Protein AF-A0A819S309-F1 (afdb_monomer_lite)

Structure (mmCIF, N/CA/C/O backbone):
data_AF-A0A819S309-F1
#
_entry.id   AF-A0A819S309-F1
#
loop_
_atom_site.group_PDB
_atom_site.id
_atom_site.type_symbol
_atom_site.label_atom_id
_atom_site.label_alt_id
_atom_site.label_comp_id
_atom_site.label_asym_id
_atom_site.label_entity_id
_atom_site.label_seq_id
_atom_site.pdbx_PDB_ins_code
_atom_site.Cartn_x
_atom_site.Cartn_y
_atom_site.Cartn_z
_atom_site.occupancy
_atom_site.B_iso_or_equiv
_atom_site.auth_seq_id
_atom_site.auth_comp_id
_atom_site.auth_asym_id
_atom_site.auth_atom_id
_atom_site.pdbx_PDB_model_num
ATOM 1 N N . MET A 1 1 ? 20.808 -13.163 -30.743 1.00 72.12 1 MET A N 1
ATOM 2 C CA . MET A 1 1 ? 19.916 -14.351 -30.640 1.00 72.12 1 MET A CA 1
ATOM 3 C C . MET A 1 1 ? 18.463 -13.921 -30.474 1.00 72.12 1 MET A C 1
ATOM 5 O O . MET A 1 1 ? 17.640 -14.378 -31.252 1.00 72.12 1 MET A O 1
ATOM 9 N N . PHE A 1 2 ? 18.151 -13.005 -29.548 1.00 81.12 2 PHE A N 1
ATOM 10 C CA . PHE A 1 2 ? 16.791 -12.467 -29.377 1.00 81.12 2 PHE A CA 1
ATOM 11 C C . PHE A 1 2 ? 16.242 -11.699 -30.592 1.00 81.12 2 PHE A C 1
ATOM 13 O O . PHE A 1 2 ? 15.031 -11.652 -30.773 1.00 81.12 2 PHE A O 1
ATOM 20 N N . ASP A 1 3 ? 17.099 -11.144 -31.454 1.00 82.44 3 ASP A N 1
ATOM 21 C CA . ASP A 1 3 ? 16.675 -10.323 -32.603 1.00 82.44 3 ASP A CA 1
ATOM 22 C C . ASP A 1 3 ? 15.783 -11.072 -33.600 1.00 82.44 3 ASP A C 1
ATOM 24 O O . ASP A 1 3 ? 14.912 -10.463 -34.219 1.00 82.44 3 ASP A O 1
ATOM 28 N N . ASN A 1 4 ? 15.967 -12.392 -33.706 1.00 89.69 4 ASN A N 1
ATOM 29 C CA . ASN A 1 4 ? 15.263 -13.247 -34.663 1.00 89.69 4 ASN A CA 1
ATOM 30 C C . ASN A 1 4 ? 14.051 -13.963 -34.055 1.00 89.69 4 ASN A C 1
ATOM 32 O O . ASN A 1 4 ? 13.313 -14.622 -34.784 1.00 89.69 4 ASN A O 1
ATOM 36 N N . LEU A 1 5 ? 13.840 -13.869 -32.738 1.00 93.00 5 LEU A N 1
ATOM 37 C CA . LEU A 1 5 ? 12.689 -14.508 -32.106 1.00 93.00 5 LEU A CA 1
ATOM 38 C C . LEU A 1 5 ? 11.404 -13.727 -32.433 1.00 93.00 5 LEU A C 1
ATOM 40 O O . LEU A 1 5 ? 11.435 -12.491 -32.458 1.00 93.00 5 LEU A O 1
ATOM 44 N N . PRO A 1 6 ? 10.270 -14.405 -32.681 1.00 94.75 6 PRO A N 1
ATOM 45 C CA . PRO A 1 6 ? 8.951 -13.778 -32.725 1.00 94.75 6 PRO A CA 1
ATOM 46 C C . PRO A 1 6 ? 8.653 -12.985 -31.449 1.00 94.75 6 PRO A C 1
ATOM 48 O O . PRO A 1 6 ? 9.161 -13.302 -30.373 1.00 94.75 6 PRO A O 1
ATOM 51 N N . THR A 1 7 ? 7.853 -11.925 -31.571 1.00 93.06 7 THR A N 1
ATOM 52 C CA . THR A 1 7 ? 7.531 -11.045 -30.434 1.00 93.06 7 THR A CA 1
ATOM 53 C C . THR A 1 7 ? 6.756 -11.799 -29.360 1.00 93.06 7 THR A C 1
ATOM 55 O O . THR A 1 7 ? 6.991 -11.579 -28.180 1.00 93.06 7 THR A O 1
ATOM 58 N N . GLU A 1 8 ? 5.896 -12.721 -29.771 1.00 93.75 8 GLU A N 1
ATOM 59 C CA . GLU A 1 8 ? 5.076 -13.570 -28.913 1.00 93.75 8 GLU A CA 1
ATOM 60 C C . GLU A 1 8 ? 5.962 -14.402 -27.982 1.00 93.75 8 GLU A C 1
ATOM 62 O O . GLU A 1 8 ? 5.802 -14.337 -26.774 1.00 93.75 8 GLU A O 1
ATOM 67 N N . ILE A 1 9 ? 6.999 -15.051 -28.525 1.00 94.81 9 ILE A N 1
ATOM 68 C CA . ILE A 1 9 ? 7.955 -15.837 -27.728 1.00 94.81 9 ILE A CA 1
ATOM 69 C C . ILE A 1 9 ? 8.713 -14.950 -26.730 1.00 94.81 9 ILE A C 1
ATOM 71 O O . ILE A 1 9 ? 9.021 -15.378 -25.622 1.00 94.81 9 ILE A O 1
ATOM 75 N N . ILE A 1 10 ? 9.038 -13.710 -27.106 1.00 93.31 10 ILE A N 1
ATOM 76 C CA . ILE A 1 10 ? 9.713 -12.768 -26.200 1.00 93.31 10 ILE A CA 1
ATOM 77 C C . ILE A 1 10 ? 8.788 -12.387 -25.037 1.00 93.31 10 ILE A C 1
ATOM 79 O O . ILE A 1 10 ? 9.246 -12.335 -23.898 1.00 93.31 10 ILE A O 1
ATOM 83 N N . LEU A 1 11 ? 7.506 -12.135 -25.315 1.00 91.56 11 LEU A N 1
ATOM 84 C CA . LEU A 1 11 ? 6.513 -11.827 -24.284 1.00 91.56 11 LEU A CA 1
ATOM 85 C C . LEU A 1 11 ? 6.257 -13.036 -23.377 1.00 91.56 11 LEU A C 1
ATOM 87 O O . LEU A 1 11 ? 6.264 -12.875 -22.162 1.00 91.56 11 LEU A O 1
ATOM 91 N N . ASP A 1 12 ? 6.178 -14.241 -23.946 1.00 92.88 12 ASP A N 1
ATOM 92 C CA . ASP A 1 12 ? 6.071 -15.478 -23.168 1.00 92.88 12 ASP A CA 1
ATOM 93 C C . ASP A 1 12 ? 7.254 -15.628 -22.200 1.00 92.88 12 ASP A C 1
ATOM 95 O O . ASP A 1 12 ? 7.069 -16.039 -21.061 1.00 92.88 12 ASP A O 1
ATOM 99 N N . VAL A 1 13 ? 8.477 -15.266 -22.614 1.00 92.44 13 VAL A N 1
ATOM 100 C CA . VAL A 1 13 ? 9.650 -15.256 -21.721 1.00 92.44 13 VAL A CA 1
ATOM 101 C C . VAL A 1 13 ? 9.511 -14.198 -20.625 1.00 92.44 13 VAL A C 1
ATOM 103 O O . VAL A 1 13 ? 9.869 -14.469 -19.479 1.00 92.44 13 VAL A O 1
ATOM 106 N N . PHE A 1 14 ? 9.008 -13.004 -20.950 1.00 92.62 14 PHE A N 1
ATOM 107 C CA . PHE A 1 14 ? 8.806 -11.937 -19.966 1.00 92.62 14 PHE A CA 1
ATOM 108 C C . PHE A 1 14 ? 7.812 -12.330 -18.877 1.00 92.62 14 PHE A C 1
ATOM 110 O O . PHE A 1 14 ? 8.024 -11.963 -17.727 1.00 92.62 14 PHE A O 1
ATOM 117 N N . ASP A 1 15 ? 6.798 -13.129 -19.189 1.00 90.50 15 ASP A N 1
ATOM 118 C CA . ASP A 1 15 ? 5.809 -13.567 -18.198 1.00 90.50 15 ASP A CA 1
ATOM 119 C C . ASP A 1 15 ? 6.400 -14.454 -17.082 1.00 90.50 15 ASP A C 1
ATOM 121 O O . ASP A 1 15 ? 5.802 -14.579 -16.011 1.00 90.50 15 ASP A O 1
ATOM 125 N N . TYR A 1 16 ? 7.599 -15.018 -17.280 1.00 93.44 16 TYR A N 1
ATOM 126 C CA . TYR A 1 16 ? 8.342 -15.756 -16.246 1.00 93.44 16 TYR A CA 1
ATOM 127 C C . TYR A 1 16 ? 9.334 -14.895 -15.453 1.00 93.44 16 TYR A C 1
ATOM 129 O O . TYR A 1 16 ? 9.991 -15.406 -14.545 1.00 93.44 16 TYR A O 1
ATOM 137 N N . LEU A 1 17 ? 9.480 -13.615 -15.797 1.00 91.62 17 LEU A N 1
ATOM 138 C CA . LEU A 1 17 ? 10.461 -12.707 -15.211 1.00 91.62 17 LEU A CA 1
ATOM 139 C C . LEU A 1 17 ? 9.773 -11.574 -14.449 1.00 91.62 17 LEU A C 1
ATOM 141 O O . LEU A 1 17 ? 8.678 -11.124 -14.782 1.00 91.62 17 LEU A O 1
ATOM 145 N N . SER A 1 18 ? 10.445 -11.052 -13.428 1.00 90.25 18 SER A N 1
ATOM 146 C CA . SER A 1 18 ? 10.011 -9.816 -12.778 1.00 90.25 18 SER A CA 1
ATOM 147 C C . SER A 1 18 ? 10.258 -8.599 -13.677 1.00 90.25 18 SER A C 1
ATOM 149 O O . SER A 1 18 ? 11.198 -8.574 -14.474 1.00 90.25 18 SER A O 1
ATOM 151 N N . SER A 1 19 ? 9.486 -7.523 -13.486 1.00 90.56 19 SER A N 1
ATOM 152 C CA . SER A 1 19 ? 9.700 -6.238 -14.175 1.00 90.56 19 SER A CA 1
ATOM 153 C C . SER A 1 19 ? 11.150 -5.759 -14.117 1.00 90.56 19 SER A C 1
ATOM 155 O O . SER A 1 19 ? 11.699 -5.287 -15.110 1.00 90.56 19 SER A O 1
ATOM 157 N N . ASN A 1 20 ? 11.807 -5.927 -12.968 1.00 91.00 20 ASN A N 1
ATOM 158 C CA . ASN A 1 20 ? 13.198 -5.536 -12.794 1.00 91.00 20 ASN A CA 1
ATOM 159 C C . ASN A 1 20 ? 14.147 -6.355 -13.672 1.00 91.00 20 ASN A C 1
ATOM 161 O O . ASN A 1 20 ? 15.038 -5.778 -14.290 1.00 91.00 20 ASN A O 1
ATOM 165 N N . GLU A 1 21 ? 13.969 -7.676 -13.726 1.00 92.12 21 GLU A N 1
ATOM 166 C CA . GLU A 1 21 ? 14.790 -8.566 -14.555 1.00 92.12 21 GLU A CA 1
ATOM 167 C C . GLU A 1 21 ? 14.583 -8.285 -16.038 1.00 92.12 21 GLU A C 1
ATOM 169 O O . GLU A 1 21 ? 15.556 -8.259 -16.794 1.00 92.12 21 GLU A O 1
ATOM 174 N N . ILE A 1 22 ? 13.339 -8.010 -16.433 1.00 92.50 22 ILE A N 1
ATOM 175 C CA . ILE A 1 22 ? 12.983 -7.624 -17.796 1.00 92.50 22 ILE A CA 1
ATOM 176 C C . ILE A 1 22 ? 13.697 -6.318 -18.177 1.00 92.50 22 ILE A C 1
ATOM 178 O O . ILE A 1 22 ? 14.422 -6.259 -19.171 1.00 92.50 22 ILE A O 1
ATOM 182 N N . ILE A 1 23 ? 13.542 -5.264 -17.374 1.00 91.94 23 ILE A N 1
ATOM 183 C CA . ILE A 1 23 ? 14.145 -3.956 -17.660 1.00 91.94 23 ILE A CA 1
ATOM 184 C C . ILE A 1 23 ? 15.674 -4.060 -17.650 1.00 91.94 23 ILE A C 1
ATOM 186 O O . ILE A 1 23 ? 16.334 -3.595 -18.580 1.00 91.94 23 ILE A O 1
ATOM 190 N N . TYR A 1 24 ? 16.245 -4.692 -16.625 1.00 91.81 24 TYR A N 1
ATOM 191 C CA . TYR A 1 24 ? 17.692 -4.795 -16.471 1.00 91.81 24 TYR A CA 1
ATOM 192 C C . TYR A 1 24 ? 18.336 -5.586 -17.612 1.00 91.81 24 TYR A C 1
ATOM 194 O O . TYR A 1 24 ? 19.340 -5.154 -18.179 1.00 91.81 24 TYR A O 1
ATOM 202 N N . SER A 1 25 ? 17.740 -6.725 -17.969 1.00 92.50 25 SER A N 1
ATOM 203 C CA . SER A 1 25 ? 18.326 -7.638 -18.947 1.00 92.50 25 SER A CA 1
ATOM 204 C C . SER A 1 25 ? 18.063 -7.214 -20.385 1.00 92.50 25 SER A C 1
ATOM 206 O O . SER A 1 25 ? 18.924 -7.455 -21.222 1.00 92.50 25 SER A O 1
ATOM 208 N N . PHE A 1 26 ? 16.910 -6.602 -20.691 1.00 92.62 26 PHE A N 1
ATOM 209 C CA . PHE A 1 26 ? 16.458 -6.441 -22.080 1.00 92.62 26 PHE A CA 1
ATOM 210 C C . PHE A 1 26 ? 16.412 -5.000 -22.594 1.00 92.62 26 PHE A C 1
ATOM 212 O O . PHE A 1 26 ? 16.423 -4.807 -23.811 1.00 92.62 26 PHE A O 1
ATOM 219 N N . PHE A 1 27 ? 16.406 -3.981 -21.727 1.00 91.19 27 PHE A N 1
ATOM 220 C CA . PHE A 1 27 ? 16.144 -2.605 -22.171 1.00 91.19 27 PHE A CA 1
ATOM 221 C C . PHE A 1 27 ? 17.207 -2.034 -23.122 1.00 91.19 27 PHE A C 1
ATOM 223 O O . PHE A 1 27 ? 16.861 -1.315 -24.056 1.00 91.19 27 PHE A O 1
ATOM 230 N N . TYR A 1 28 ? 18.487 -2.365 -22.921 1.00 89.69 28 TYR A N 1
ATOM 231 C CA . TYR A 1 28 ? 19.585 -1.912 -23.791 1.00 89.69 28 TYR A CA 1
ATOM 232 C C . TYR A 1 28 ? 20.107 -2.982 -24.755 1.00 89.69 28 TYR A C 1
ATOM 234 O O . TYR A 1 28 ? 21.098 -2.734 -25.438 1.00 89.69 28 TYR A O 1
ATOM 242 N N . LEU A 1 29 ? 19.473 -4.158 -24.841 1.00 91.62 29 LEU A N 1
ATOM 243 C CA . LEU A 1 29 ? 19.954 -5.205 -25.751 1.00 91.62 29 LEU A CA 1
ATOM 244 C C . LEU A 1 29 ? 19.841 -4.780 -27.215 1.00 91.62 29 LEU A C 1
ATOM 246 O O . LEU A 1 29 ? 20.798 -4.913 -27.971 1.00 91.62 29 LEU A O 1
ATOM 250 N N . ASN A 1 30 ? 18.673 -4.276 -27.617 1.00 90.88 30 ASN A N 1
ATOM 251 C CA . ASN A 1 30 ? 18.445 -3.710 -28.941 1.00 90.88 30 ASN A CA 1
ATOM 252 C C . ASN A 1 30 ? 17.204 -2.799 -28.933 1.00 90.88 30 ASN A C 1
ATOM 254 O O . ASN A 1 30 ? 16.367 -2.844 -28.027 1.00 90.88 30 ASN A O 1
ATOM 258 N N . GLN A 1 31 ? 17.053 -2.004 -29.992 1.00 91.38 31 GLN A N 1
ATOM 259 C CA . GLN A 1 31 ? 15.948 -1.053 -30.129 1.00 91.38 31 GLN A CA 1
ATOM 260 C C . GLN A 1 31 ? 14.571 -1.734 -30.230 1.00 91.38 31 GLN A C 1
ATOM 262 O O . GLN A 1 31 ? 13.571 -1.177 -29.779 1.00 91.38 31 GLN A O 1
ATOM 267 N N . ARG A 1 32 ? 14.490 -2.944 -30.806 1.00 94.00 32 ARG A N 1
ATOM 268 C CA . ARG A 1 32 ? 13.229 -3.694 -30.927 1.00 94.00 32 ARG A CA 1
ATOM 269 C C . ARG A 1 32 ? 12.673 -4.048 -29.546 1.00 94.00 32 ARG A C 1
ATOM 271 O O . ARG A 1 32 ? 11.494 -3.810 -29.300 1.00 94.00 32 ARG A O 1
ATOM 278 N N . LEU A 1 33 ? 13.513 -4.575 -28.660 1.00 92.12 33 LEU A N 1
ATOM 279 C CA . LEU A 1 33 ? 13.162 -4.939 -27.289 1.00 92.12 33 LEU A CA 1
ATOM 280 C C . LEU A 1 33 ? 12.835 -3.703 -26.458 1.00 92.12 33 LEU A C 1
ATOM 282 O O . LEU A 1 33 ? 11.811 -3.683 -25.784 1.00 92.12 33 LEU A O 1
ATOM 286 N N . GLN A 1 34 ? 13.633 -2.641 -26.576 1.00 91.06 34 GLN A N 1
ATOM 287 C CA . GLN A 1 34 ? 13.342 -1.371 -25.913 1.00 91.06 34 GLN A CA 1
ATOM 288 C C . GLN A 1 34 ? 11.950 -0.839 -26.291 1.00 91.06 34 GLN A C 1
ATOM 290 O O . GLN A 1 34 ? 11.144 -0.501 -25.424 1.00 91.06 34 GLN A O 1
ATOM 295 N N . ASN A 1 35 ? 11.640 -0.816 -27.590 1.00 91.31 35 ASN A N 1
ATOM 296 C CA . ASN A 1 35 ? 10.340 -0.377 -28.093 1.00 91.31 35 ASN A CA 1
ATOM 297 C C . ASN A 1 35 ? 9.203 -1.297 -27.640 1.00 91.31 35 ASN A C 1
ATOM 299 O O . ASN A 1 35 ? 8.102 -0.815 -27.379 1.00 91.31 35 ASN A O 1
ATOM 303 N N . LEU A 1 36 ? 9.451 -2.607 -27.567 1.00 92.12 36 LEU A N 1
ATOM 304 C CA . LEU A 1 36 ? 8.475 -3.571 -27.073 1.00 92.12 36 LEU A CA 1
ATOM 305 C C . LEU A 1 36 ? 8.136 -3.294 -25.605 1.00 92.12 36 LEU A C 1
ATOM 307 O O . LEU A 1 36 ? 6.960 -3.192 -25.273 1.00 92.12 36 LEU A O 1
ATOM 311 N N . LEU A 1 37 ? 9.152 -3.091 -24.763 1.00 91.00 37 LEU A N 1
ATOM 312 C CA . LEU A 1 37 ? 8.975 -2.781 -23.345 1.00 91.00 37 LEU A CA 1
ATOM 313 C C . LEU A 1 37 ? 8.195 -1.486 -23.136 1.00 91.00 37 LEU A C 1
ATOM 315 O O . LEU A 1 37 ? 7.214 -1.482 -22.405 1.00 91.00 37 LEU A O 1
ATOM 319 N N . ILE A 1 38 ? 8.581 -0.410 -23.827 1.00 88.94 38 ILE A N 1
ATOM 320 C CA . ILE A 1 38 ? 7.909 0.895 -23.713 1.00 88.94 38 ILE A CA 1
ATOM 321 C C . ILE A 1 38 ? 6.436 0.814 -24.147 1.00 88.94 38 ILE A C 1
ATOM 323 O O . ILE A 1 38 ? 5.588 1.511 -23.597 1.00 88.94 38 ILE A O 1
ATOM 327 N N . LYS A 1 39 ? 6.109 -0.027 -25.136 1.00 90.19 39 LYS A N 1
ATOM 328 C CA . LYS A 1 39 ? 4.718 -0.228 -25.571 1.00 90.19 39 LYS A CA 1
ATOM 329 C C . LYS A 1 39 ? 3.915 -1.076 -24.587 1.00 90.19 39 LYS A C 1
ATOM 331 O O . LYS A 1 39 ? 2.716 -0.854 -24.442 1.00 90.19 39 LYS A O 1
ATOM 336 N N . GLN A 1 40 ? 4.557 -2.034 -23.929 1.00 88.56 40 GLN A N 1
ATOM 337 C CA . GLN A 1 40 ? 3.916 -2.949 -22.992 1.00 88.56 40 GLN A CA 1
ATOM 338 C C . GLN A 1 40 ? 3.983 -2.402 -21.565 1.00 88.56 40 GLN A C 1
ATOM 340 O O . GLN A 1 40 ? 4.734 -2.892 -20.720 1.00 88.56 40 GLN A O 1
ATOM 345 N N . GLN A 1 41 ? 3.147 -1.394 -21.294 1.00 83.06 41 GLN A N 1
ATOM 346 C CA . GLN A 1 41 ? 3.072 -0.705 -19.998 1.00 83.06 41 GLN A CA 1
ATOM 347 C C . GLN A 1 41 ? 2.957 -1.658 -18.807 1.00 83.06 41 GLN A C 1
ATOM 349 O O . GLN A 1 41 ? 3.524 -1.384 -17.757 1.00 83.06 41 GLN A O 1
ATOM 354 N N . TYR A 1 42 ? 2.286 -2.801 -18.970 1.00 86.69 42 TYR A N 1
ATOM 355 C CA . TYR A 1 42 ? 2.146 -3.809 -17.920 1.00 86.69 42 TYR A CA 1
ATOM 356 C C . TYR A 1 42 ? 3.482 -4.173 -17.242 1.00 86.69 42 TYR A C 1
ATOM 358 O O . TYR A 1 42 ? 3.538 -4.221 -16.014 1.00 86.69 42 TYR A O 1
ATOM 366 N N . TYR A 1 43 ? 4.570 -4.333 -18.005 1.00 85.69 43 TYR A N 1
ATOM 367 C CA . TYR A 1 43 ? 5.873 -4.704 -17.440 1.00 85.69 43 TYR A CA 1
ATOM 368 C C . TYR A 1 43 ? 6.605 -3.536 -16.767 1.00 85.69 43 TYR A C 1
ATOM 370 O O . TYR A 1 43 ? 7.500 -3.777 -15.961 1.00 85.69 43 TYR A O 1
ATOM 378 N N . ILE A 1 44 ? 6.242 -2.288 -17.080 1.00 87.44 44 ILE A N 1
ATOM 379 C CA . ILE A 1 44 ? 6.910 -1.072 -16.584 1.00 87.44 44 ILE A CA 1
ATOM 380 C C . ILE A 1 44 ? 6.118 -0.398 -15.458 1.00 87.44 44 ILE A C 1
ATOM 382 O O . ILE A 1 44 ? 6.711 0.251 -14.603 1.00 87.44 44 ILE A O 1
ATOM 386 N N . ASN A 1 45 ? 4.795 -0.567 -15.403 1.00 87.94 45 ASN A N 1
ATOM 387 C CA . ASN A 1 45 ? 3.929 0.095 -14.421 1.00 87.94 45 ASN A CA 1
ATOM 388 C C . ASN A 1 45 ? 4.322 -0.216 -12.968 1.00 87.94 45 ASN A C 1
ATOM 390 O O . ASN A 1 45 ? 4.019 0.566 -12.064 1.00 87.94 45 ASN A O 1
ATOM 394 N N . TYR A 1 46 ? 4.987 -1.351 -12.760 1.00 89.81 46 TYR A N 1
ATOM 395 C CA . TYR A 1 46 ? 5.496 -1.836 -11.490 1.00 89.81 46 TYR A CA 1
ATOM 396 C C . TYR A 1 46 ? 7.026 -1.814 -11.485 1.00 89.81 46 TYR A C 1
ATOM 398 O O . TYR A 1 46 ? 7.665 -2.400 -12.359 1.00 89.81 46 TYR A O 1
ATOM 406 N N . LEU A 1 47 ? 7.617 -1.198 -10.461 1.00 90.75 47 LEU A N 1
ATOM 407 C CA . LEU A 1 47 ? 9.056 -1.258 -10.232 1.00 90.75 47 LEU A CA 1
ATOM 408 C C . LEU A 1 47 ? 9.358 -1.531 -8.762 1.00 90.75 47 LEU A C 1
ATOM 410 O O . LEU A 1 47 ? 8.907 -0.804 -7.876 1.00 90.75 47 LEU A O 1
ATOM 414 N N . GLN A 1 48 ? 10.204 -2.525 -8.505 1.00 91.00 48 GLN A N 1
ATOM 415 C CA . GLN A 1 48 ? 10.878 -2.645 -7.218 1.00 91.00 48 GLN A CA 1
ATOM 416 C C . GLN A 1 48 ? 12.188 -1.861 -7.271 1.00 91.00 48 GLN A C 1
ATOM 418 O O . GLN A 1 48 ? 12.960 -2.001 -8.216 1.00 91.00 48 GLN A O 1
ATOM 423 N N . LEU A 1 49 ? 12.471 -1.027 -6.273 1.00 84.75 49 LEU A N 1
ATOM 424 C CA . LEU A 1 49 ? 13.712 -0.267 -6.279 1.00 84.75 49 LEU A CA 1
ATOM 425 C C . LEU A 1 49 ? 14.928 -1.204 -6.254 1.00 84.75 49 LEU A C 1
ATOM 427 O O . LEU A 1 49 ? 14.997 -2.111 -5.421 1.00 84.75 49 LEU A O 1
ATOM 431 N N . PRO A 1 50 ? 15.890 -0.984 -7.156 1.00 84.44 50 PRO A N 1
ATOM 432 C CA . PRO A 1 50 ? 17.084 -1.801 -7.251 1.00 84.44 50 PRO A CA 1
ATOM 433 C C . PRO A 1 50 ? 18.084 -1.446 -6.147 1.00 84.44 50 PRO A C 1
ATOM 435 O O . PRO A 1 50 ? 18.237 -0.284 -5.774 1.00 84.44 50 PRO A O 1
ATOM 438 N N . ILE A 1 51 ? 18.818 -2.454 -5.676 1.00 81.62 51 ILE A N 1
ATOM 439 C CA . ILE A 1 51 ? 19.882 -2.306 -4.663 1.00 81.62 51 ILE A CA 1
ATOM 440 C C . ILE A 1 51 ? 21.264 -2.024 -5.247 1.00 81.62 51 ILE A C 1
ATOM 442 O O . ILE A 1 51 ? 22.196 -1.690 -4.522 1.00 81.62 51 ILE A O 1
ATOM 446 N N . SER A 1 52 ? 21.426 -2.215 -6.551 1.00 83.12 52 SER A N 1
ATOM 447 C CA . SER A 1 52 ? 22.712 -2.155 -7.234 1.00 83.12 52 SER A CA 1
ATOM 448 C C . SER A 1 52 ? 22.568 -1.486 -8.594 1.00 83.12 52 SER A C 1
ATOM 450 O O . SER A 1 52 ? 21.463 -1.242 -9.080 1.00 83.12 52 SER A O 1
ATOM 452 N N . ASN A 1 53 ? 23.706 -1.179 -9.222 1.00 85.12 53 ASN A N 1
ATOM 453 C CA . ASN A 1 53 ? 23.760 -0.587 -10.559 1.00 85.12 53 ASN A CA 1
ATOM 454 C C . ASN A 1 53 ? 23.008 0.753 -10.666 1.00 85.12 53 ASN A C 1
ATOM 456 O O . ASN A 1 53 ? 22.349 1.029 -11.666 1.00 85.12 53 ASN A O 1
ATOM 460 N N . PHE A 1 54 ? 23.125 1.618 -9.654 1.00 83.06 54 PHE A N 1
ATOM 461 C CA . PHE A 1 54 ? 22.413 2.902 -9.601 1.00 83.06 54 PHE A CA 1
ATOM 462 C C . PHE A 1 54 ? 22.610 3.766 -10.853 1.00 83.06 54 PHE A C 1
ATOM 464 O O . PHE A 1 54 ? 21.648 4.341 -11.345 1.00 83.06 54 PHE A O 1
ATOM 471 N N . ASN A 1 55 ? 23.816 3.793 -11.429 1.00 87.25 55 ASN A N 1
ATOM 472 C CA . ASN A 1 55 ? 24.086 4.536 -12.667 1.00 87.25 55 ASN A CA 1
ATOM 473 C C . ASN A 1 55 ? 23.277 4.012 -13.864 1.00 87.25 55 ASN A C 1
ATOM 475 O O . ASN A 1 55 ? 22.855 4.794 -14.715 1.00 87.25 55 ASN A O 1
ATOM 479 N N . PHE A 1 56 ? 23.071 2.693 -13.948 1.00 89.12 56 PHE A N 1
ATOM 480 C CA . PHE A 1 56 ? 22.199 2.096 -14.959 1.00 89.12 56 PHE A CA 1
ATOM 481 C C . PHE A 1 56 ? 20.759 2.554 -14.721 1.00 89.12 56 PHE A C 1
ATOM 483 O O . PHE A 1 56 ? 20.127 3.107 -15.621 1.00 89.12 56 PHE A O 1
ATOM 490 N N . TRP A 1 57 ? 20.273 2.413 -13.489 1.00 90.06 57 TRP A N 1
ATOM 491 C CA . TRP A 1 57 ? 18.890 2.724 -13.152 1.00 90.06 57 TRP A CA 1
ATOM 492 C C . TRP A 1 57 ? 18.550 4.204 -13.261 1.00 90.06 57 TRP A C 1
ATOM 494 O O . TRP A 1 57 ? 17.496 4.518 -13.789 1.00 90.06 57 TRP A O 1
ATOM 504 N N . GLN A 1 58 ? 19.434 5.127 -12.884 1.00 89.69 58 GLN A N 1
ATOM 505 C CA . GLN A 1 58 ? 19.207 6.564 -13.084 1.00 89.69 58 GLN A CA 1
ATOM 506 C C . GLN A 1 58 ? 18.985 6.907 -14.564 1.00 89.69 58 GLN A C 1
ATOM 508 O O . GLN A 1 58 ? 18.059 7.646 -14.899 1.00 89.69 58 GLN A O 1
ATOM 513 N N . LYS A 1 59 ? 19.783 6.318 -15.468 1.00 91.25 59 LYS A N 1
ATOM 514 C CA . LYS A 1 59 ? 19.603 6.499 -16.917 1.00 91.25 59 LYS A CA 1
ATOM 515 C C . LYS A 1 59 ? 18.274 5.917 -17.384 1.00 91.25 59 LYS A C 1
ATOM 517 O O . LYS A 1 59 ? 17.523 6.600 -18.069 1.00 91.25 59 LYS A O 1
ATOM 522 N N . ILE A 1 60 ? 17.964 4.686 -16.986 1.00 91.44 60 ILE A N 1
ATOM 523 C CA . ILE A 1 60 ? 16.710 4.016 -17.354 1.00 91.44 60 ILE A CA 1
ATOM 524 C C . ILE A 1 60 ? 15.491 4.792 -16.850 1.00 91.44 60 ILE A C 1
ATOM 526 O O . ILE A 1 60 ? 14.574 5.071 -17.617 1.00 91.44 60 ILE A O 1
ATOM 530 N N . LEU A 1 61 ? 15.496 5.196 -15.582 1.00 92.12 61 LEU A N 1
ATOM 531 C CA . LEU A 1 61 ? 14.407 5.925 -14.940 1.00 92.12 61 LEU A CA 1
ATOM 532 C C . LEU A 1 61 ? 14.170 7.296 -15.571 1.00 92.12 61 LEU A C 1
ATOM 534 O O . LEU A 1 61 ? 13.028 7.735 -15.633 1.00 92.12 61 LEU A O 1
ATOM 538 N N . SER A 1 62 ? 15.198 7.946 -16.121 1.00 92.19 62 SER A N 1
ATOM 539 C CA . SER A 1 62 ? 14.993 9.170 -16.908 1.00 92.19 62 SER A CA 1
ATOM 540 C C . SER A 1 62 ? 14.169 8.946 -18.189 1.00 92.19 62 SER A C 1
ATOM 542 O O . SER A 1 62 ? 13.584 9.892 -18.709 1.00 92.19 62 SER A O 1
ATOM 544 N N . ILE A 1 63 ? 14.095 7.702 -18.679 1.00 92.25 63 ILE A N 1
ATOM 545 C CA . ILE A 1 63 ? 13.372 7.320 -19.899 1.00 92.25 63 ILE A CA 1
ATOM 546 C C . ILE A 1 63 ? 11.986 6.755 -19.563 1.00 92.25 63 ILE A C 1
ATOM 548 O O . ILE A 1 63 ? 10.994 7.152 -20.172 1.00 92.25 63 ILE A O 1
ATOM 552 N N . ILE A 1 64 ? 11.910 5.819 -18.610 1.00 93.00 64 ILE A N 1
ATOM 553 C CA . ILE A 1 64 ? 10.670 5.082 -18.296 1.00 93.00 64 ILE A CA 1
ATOM 554 C C . ILE A 1 64 ? 9.987 5.525 -17.004 1.00 93.00 64 ILE A C 1
ATOM 556 O O . ILE A 1 64 ? 8.882 5.075 -16.722 1.00 93.00 64 ILE A O 1
ATOM 560 N N . GLY A 1 65 ? 10.609 6.391 -16.205 1.00 92.81 65 GLY A N 1
ATOM 561 C CA . GLY A 1 65 ? 10.137 6.711 -14.858 1.00 92.81 65 GLY A CA 1
ATOM 562 C C . GLY A 1 65 ? 8.730 7.309 -14.813 1.00 92.81 65 GLY A C 1
ATOM 563 O O . GLY A 1 65 ? 7.948 7.002 -13.917 1.00 92.81 65 GLY A O 1
ATOM 564 N N . SER A 1 66 ? 8.348 8.072 -15.841 1.00 94.12 66 SER A N 1
ATOM 565 C CA . SER A 1 66 ? 6.991 8.607 -15.994 1.00 94.12 66 SER A CA 1
ATOM 566 C C . SER A 1 66 ? 5.922 7.549 -16.278 1.00 94.12 66 SER A C 1
ATOM 568 O O . SER A 1 66 ? 4.741 7.851 -16.160 1.00 94.12 66 SER A O 1
ATOM 570 N N . GLN A 1 67 ? 6.294 6.326 -16.648 1.00 93.50 67 GLN A N 1
ATOM 571 C CA . GLN A 1 67 ? 5.351 5.231 -16.896 1.00 93.50 67 GLN A CA 1
ATOM 572 C C . GLN A 1 67 ? 5.107 4.385 -15.641 1.00 93.50 67 GLN A C 1
ATOM 574 O O . GLN A 1 67 ? 4.178 3.588 -15.606 1.00 93.50 67 GLN A O 1
ATOM 579 N N . ILE A 1 68 ? 5.924 4.553 -14.602 1.00 94.44 68 ILE A N 1
ATOM 580 C CA . ILE A 1 68 ? 5.815 3.777 -13.369 1.00 94.44 68 ILE A CA 1
ATOM 581 C C . ILE A 1 68 ? 4.697 4.363 -12.505 1.00 94.44 68 ILE A C 1
ATOM 583 O O . ILE A 1 68 ? 4.735 5.533 -12.116 1.00 94.44 68 ILE A O 1
ATOM 587 N N . GLU A 1 69 ? 3.720 3.525 -12.162 1.00 95.25 69 GLU A N 1
ATOM 588 C CA . GLU A 1 69 ? 2.582 3.900 -11.319 1.00 95.25 69 GLU A CA 1
ATOM 589 C C . GLU A 1 69 ? 2.675 3.309 -9.905 1.00 95.25 69 GLU A C 1
ATOM 591 O O . GLU A 1 69 ? 2.096 3.866 -8.967 1.00 95.25 69 GLU A O 1
ATOM 596 N N . LEU A 1 70 ? 3.408 2.205 -9.738 1.00 95.12 70 LEU A N 1
ATOM 597 C CA . LEU A 1 70 ? 3.611 1.511 -8.470 1.00 95.12 70 LEU A CA 1
ATOM 598 C C . LEU A 1 70 ? 5.104 1.306 -8.197 1.00 95.12 70 LEU A C 1
ATOM 600 O O . LEU A 1 70 ? 5.804 0.635 -8.955 1.00 95.12 70 LEU A O 1
ATOM 604 N N . LEU A 1 71 ? 5.557 1.839 -7.063 1.00 94.19 71 LEU A N 1
ATOM 605 C CA . LEU A 1 71 ? 6.921 1.700 -6.571 1.00 94.19 71 LEU A CA 1
ATOM 606 C C . LEU A 1 71 ? 6.958 0.821 -5.319 1.00 94.19 71 LEU A C 1
ATOM 608 O O . LEU A 1 71 ? 6.279 1.108 -4.328 1.00 94.19 71 LEU A O 1
ATOM 612 N N . ILE A 1 72 ? 7.793 -0.217 -5.340 1.00 92.31 72 ILE A N 1
ATOM 613 C CA . ILE A 1 72 ? 8.104 -1.035 -4.166 1.00 92.31 72 ILE A CA 1
ATOM 614 C C . ILE A 1 72 ? 9.487 -0.684 -3.630 1.00 92.31 72 ILE A C 1
ATOM 616 O O . ILE A 1 72 ? 10.494 -0.799 -4.321 1.00 92.31 72 ILE A O 1
ATOM 620 N N . ILE A 1 73 ? 9.536 -0.300 -2.360 1.00 90.31 73 ILE A N 1
ATOM 621 C CA . ILE A 1 73 ? 10.751 0.020 -1.619 1.00 90.31 73 ILE A CA 1
ATOM 622 C C . ILE A 1 73 ? 11.005 -1.141 -0.656 1.00 90.31 73 ILE A C 1
ATOM 624 O O . ILE A 1 73 ? 10.400 -1.231 0.412 1.00 90.31 73 ILE A O 1
ATOM 628 N N . ALA A 1 74 ? 11.860 -2.073 -1.068 1.00 87.00 74 ALA A N 1
ATOM 629 C CA . ALA A 1 74 ? 12.197 -3.274 -0.297 1.00 87.00 74 ALA A CA 1
ATOM 630 C C . ALA A 1 74 ? 13.516 -3.140 0.486 1.00 87.00 74 ALA A C 1
ATOM 632 O O . ALA A 1 74 ? 13.990 -4.110 1.069 1.00 87.00 74 ALA A O 1
ATOM 633 N N . HIS A 1 75 ? 14.125 -1.953 0.480 1.00 82.06 75 HIS A N 1
ATOM 634 C CA . HIS A 1 75 ? 15.433 -1.703 1.077 1.00 82.06 75 HIS A CA 1
ATOM 635 C C . HIS A 1 75 ? 15.470 -0.308 1.709 1.00 82.06 75 HIS A C 1
ATOM 637 O O . HIS A 1 75 ? 14.779 0.606 1.260 1.00 82.06 75 HIS A O 1
ATOM 643 N N . ASP A 1 76 ? 16.280 -0.165 2.749 1.00 69.62 76 ASP A N 1
ATOM 644 C CA . ASP A 1 76 ? 16.417 0.988 3.647 1.00 69.62 76 ASP A CA 1
ATOM 645 C C . ASP A 1 76 ? 17.481 2.007 3.204 1.00 69.62 76 ASP A C 1
ATOM 647 O O . ASP A 1 76 ? 17.770 2.959 3.925 1.00 69.62 76 ASP A O 1
ATOM 651 N N . TYR A 1 77 ? 18.058 1.836 2.013 1.00 68.38 77 TYR A N 1
ATOM 652 C CA . TYR A 1 77 ? 19.035 2.752 1.416 1.00 68.38 77 TYR A CA 1
ATOM 653 C C . TYR A 1 77 ? 18.478 3.377 0.138 1.00 68.38 77 TYR A C 1
ATOM 655 O O . TYR A 1 77 ? 18.977 3.154 -0.968 1.00 68.38 77 TYR A O 1
ATOM 663 N N . LEU A 1 78 ? 17.400 4.148 0.276 1.00 66.38 78 LEU A N 1
ATOM 664 C CA . LEU A 1 78 ? 16.822 4.891 -0.836 1.00 66.38 78 LEU A CA 1
ATOM 665 C C . LEU A 1 78 ? 17.756 6.039 -1.239 1.00 66.38 78 LEU A C 1
ATOM 667 O O . LEU A 1 78 ? 17.822 7.073 -0.581 1.00 66.38 78 LEU A O 1
ATOM 671 N N . THR A 1 79 ? 18.464 5.865 -2.350 1.00 69.62 79 THR A N 1
ATOM 672 C CA . THR A 1 79 ? 19.286 6.921 -2.969 1.00 69.62 79 THR A CA 1
ATOM 673 C C . THR A 1 79 ? 18.591 7.598 -4.153 1.00 69.62 79 THR A C 1
ATOM 675 O O . THR A 1 79 ? 19.110 8.565 -4.709 1.00 69.62 79 THR A O 1
ATOM 678 N N . LEU A 1 80 ? 17.417 7.105 -4.561 1.00 72.44 80 LEU A N 1
ATOM 679 C CA . LEU A 1 80 ? 16.705 7.558 -5.755 1.00 72.44 80 LEU A CA 1
ATOM 680 C C . LEU A 1 80 ? 15.586 8.543 -5.396 1.00 72.44 80 LEU A C 1
ATOM 682 O O . LEU A 1 80 ? 14.686 8.213 -4.631 1.00 72.44 80 LEU A O 1
ATOM 686 N N . SER A 1 81 ? 15.632 9.746 -5.982 1.00 84.06 81 SER A N 1
ATOM 687 C CA . SER A 1 81 ? 14.582 10.761 -5.815 1.00 84.06 81 SER A CA 1
ATOM 688 C C . SER A 1 81 ? 13.249 10.281 -6.392 1.00 84.06 81 SER A C 1
ATOM 690 O O . SER A 1 81 ? 13.208 9.695 -7.475 1.00 84.06 81 SER A O 1
ATOM 692 N N . LEU A 1 82 ? 12.140 10.612 -5.725 1.00 87.00 82 LEU A N 1
ATOM 693 C CA . LEU A 1 82 ? 10.805 10.394 -6.284 1.00 87.00 82 LEU A CA 1
ATOM 694 C C . LEU A 1 82 ? 10.521 11.251 -7.530 1.00 87.00 82 LEU A C 1
ATOM 696 O O . LEU A 1 82 ? 9.546 10.999 -8.233 1.00 87.00 82 LEU A O 1
ATOM 700 N N . ASP A 1 83 ? 11.389 12.214 -7.856 1.00 90.56 83 ASP A N 1
ATOM 701 C CA . ASP A 1 83 ? 11.244 13.052 -9.050 1.00 90.56 83 ASP A CA 1
ATOM 702 C C . ASP A 1 83 ? 11.314 12.275 -10.369 1.00 90.56 83 ASP A C 1
ATOM 704 O O . ASP A 1 83 ? 10.823 12.754 -11.392 1.00 90.56 83 ASP A O 1
ATOM 708 N N . TYR A 1 84 ? 11.868 11.061 -10.346 1.00 91.94 84 TYR A N 1
ATOM 709 C CA . TYR A 1 84 ? 11.840 10.159 -11.494 1.00 91.94 84 TYR A CA 1
ATOM 710 C C . TYR A 1 84 ? 10.443 9.602 -11.792 1.00 91.94 84 TYR A C 1
ATOM 712 O O . TYR A 1 84 ? 10.228 9.108 -12.894 1.00 91.94 84 TYR A O 1
ATOM 720 N N . PHE A 1 85 ? 9.488 9.689 -10.861 1.00 94.06 85 PHE A N 1
ATOM 721 C CA . PHE A 1 85 ? 8.183 9.030 -10.964 1.00 94.06 85 PHE A CA 1
ATOM 722 C C . PHE A 1 85 ? 7.023 10.044 -10.925 1.00 94.06 85 PHE A C 1
ATOM 724 O O . PHE A 1 85 ? 6.208 10.042 -10.002 1.00 94.06 85 PHE A O 1
ATOM 731 N N . PRO A 1 86 ? 6.895 10.939 -11.923 1.00 94.31 86 PRO A N 1
ATOM 732 C CA . PRO A 1 86 ? 5.906 12.021 -11.891 1.00 94.31 86 PRO A CA 1
ATOM 733 C C . PRO A 1 86 ? 4.436 11.562 -11.914 1.00 94.31 86 PRO A C 1
ATOM 735 O O . PRO A 1 86 ? 3.553 12.352 -11.557 1.00 94.31 86 PRO A O 1
ATOM 738 N N . ASN A 1 87 ? 4.187 10.317 -12.336 1.00 95.31 87 ASN A N 1
ATOM 739 C CA . ASN A 1 87 ? 2.866 9.686 -12.446 1.00 95.31 87 ASN A CA 1
ATOM 740 C C . ASN A 1 87 ? 2.638 8.592 -11.390 1.00 95.31 87 ASN A C 1
ATOM 742 O O . ASN A 1 87 ? 1.708 7.795 -11.512 1.00 95.31 87 ASN A O 1
ATOM 746 N N . LEU A 1 88 ? 3.480 8.552 -10.355 1.00 95.75 88 LEU A N 1
ATOM 747 C CA . LEU A 1 88 ? 3.379 7.567 -9.290 1.00 95.75 88 LEU A CA 1
ATOM 748 C C . LEU A 1 88 ? 2.028 7.678 -8.575 1.00 95.75 88 LEU A C 1
ATOM 750 O O . LEU A 1 88 ? 1.653 8.747 -8.093 1.00 95.75 88 LEU A O 1
ATOM 754 N N . LYS A 1 89 ? 1.308 6.557 -8.486 1.00 96.31 89 LYS A N 1
ATOM 755 C CA . LYS A 1 89 ? 0.020 6.450 -7.784 1.00 96.31 89 LYS A CA 1
ATOM 756 C C . LYS A 1 89 ? 0.146 5.675 -6.481 1.00 96.31 89 LYS A C 1
ATOM 758 O O . LYS A 1 89 ? -0.662 5.878 -5.578 1.00 96.31 89 LYS A O 1
ATOM 763 N N . SER A 1 90 ? 1.112 4.765 -6.382 1.00 96.88 90 SER A N 1
ATOM 764 C CA . SER A 1 90 ? 1.209 3.840 -5.257 1.00 96.88 90 SER A CA 1
ATOM 765 C C . SER A 1 90 ? 2.645 3.647 -4.785 1.00 96.88 90 SER A C 1
ATOM 767 O O . SER A 1 90 ? 3.540 3.414 -5.595 1.00 96.88 90 SER A O 1
ATOM 769 N N . ILE A 1 91 ? 2.845 3.669 -3.467 1.00 95.00 91 ILE A N 1
ATOM 770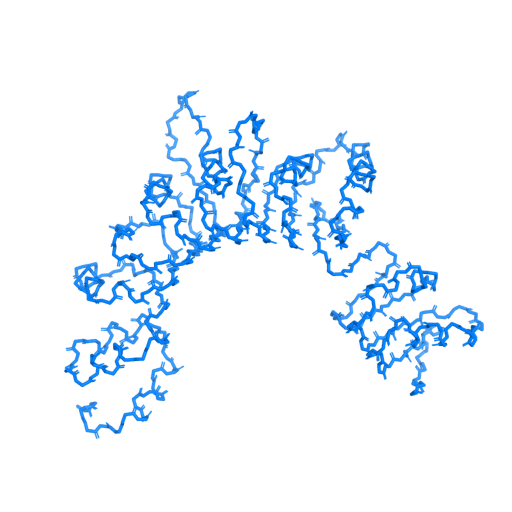 C CA . ILE A 1 91 ? 4.107 3.286 -2.822 1.00 95.00 91 ILE A CA 1
ATOM 771 C C . ILE A 1 91 ? 3.850 2.146 -1.840 1.00 95.00 91 ILE A C 1
ATOM 773 O O . ILE A 1 91 ? 2.919 2.204 -1.031 1.00 95.00 91 ILE A O 1
ATOM 777 N N . ILE A 1 92 ? 4.702 1.123 -1.887 1.00 93.31 92 ILE A N 1
ATOM 778 C CA . ILE A 1 92 ? 4.716 0.021 -0.924 1.00 93.31 92 ILE A CA 1
ATOM 779 C C . ILE A 1 92 ? 6.120 -0.110 -0.332 1.00 93.31 92 ILE A C 1
ATOM 781 O O . ILE A 1 92 ? 7.073 -0.401 -1.045 1.00 93.31 92 ILE A O 1
ATOM 785 N N . ILE A 1 93 ? 6.241 0.050 0.981 1.00 91.50 93 ILE A N 1
ATOM 786 C CA . ILE A 1 93 ? 7.485 -0.103 1.739 1.00 91.50 93 ILE A CA 1
ATOM 787 C C . ILE A 1 93 ? 7.440 -1.454 2.461 1.00 91.50 93 ILE A C 1
ATOM 789 O O . ILE A 1 93 ? 6.525 -1.707 3.249 1.00 91.50 93 ILE A O 1
ATOM 793 N N . THR A 1 94 ? 8.389 -2.333 2.129 1.00 89.00 94 THR A N 1
ATOM 794 C CA . THR A 1 94 ? 8.426 -3.770 2.500 1.00 89.00 94 THR A CA 1
ATOM 795 C C . THR A 1 94 ? 9.822 -4.254 2.900 1.00 89.00 94 THR A C 1
ATOM 797 O O . THR A 1 94 ? 10.122 -5.439 2.788 1.00 89.00 94 THR A O 1
ATOM 800 N N . SER A 1 95 ? 10.705 -3.344 3.304 1.00 80.94 95 SER A N 1
ATOM 801 C CA . SER A 1 95 ? 12.061 -3.697 3.717 1.00 80.94 95 SER A CA 1
ATOM 802 C C . SER A 1 95 ? 12.081 -4.829 4.771 1.00 80.94 95 SER A C 1
ATOM 804 O O . SER A 1 95 ? 11.127 -5.040 5.510 1.00 80.94 95 SER A O 1
ATOM 806 N N . PRO A 1 96 ? 13.131 -5.642 4.874 1.00 75.50 96 PRO A N 1
ATOM 807 C CA . PRO A 1 96 ? 13.327 -6.468 6.065 1.00 75.50 96 PRO A CA 1
ATOM 808 C C . PRO A 1 96 ? 13.910 -5.651 7.232 1.00 75.50 96 PRO A C 1
ATOM 810 O O . PRO A 1 96 ? 13.832 -6.077 8.380 1.00 75.50 96 PRO A O 1
ATOM 813 N N . TYR A 1 97 ? 14.471 -4.474 6.942 1.00 78.31 97 TYR A N 1
ATOM 814 C CA . TYR A 1 97 ? 15.095 -3.567 7.904 1.00 78.31 97 TYR A CA 1
ATOM 815 C C . TYR A 1 97 ? 14.264 -2.304 8.105 1.00 78.31 97 TYR A C 1
ATOM 817 O O . TYR A 1 97 ? 13.444 -1.933 7.256 1.00 78.31 97 TYR A O 1
ATOM 825 N N . SER A 1 98 ? 14.484 -1.623 9.222 1.00 77.25 98 SER A N 1
ATOM 826 C CA . SER A 1 98 ? 13.807 -0.365 9.498 1.00 77.25 98 SER A CA 1
ATOM 827 C C . SER A 1 98 ? 14.249 0.731 8.532 1.00 77.25 98 SER A C 1
ATOM 829 O O . SER A 1 98 ? 15.430 0.853 8.216 1.00 77.25 98 SER A O 1
ATOM 831 N N . MET A 1 99 ? 13.303 1.539 8.061 1.00 79.50 99 MET A N 1
ATOM 832 C CA . MET A 1 99 ? 13.611 2.662 7.183 1.00 79.50 99 MET A CA 1
ATOM 833 C C . MET A 1 99 ? 14.178 3.825 7.993 1.00 79.50 99 MET A C 1
ATOM 835 O O . MET A 1 99 ? 13.611 4.203 9.017 1.00 79.50 99 MET A O 1
ATOM 839 N N . ILE A 1 100 ? 15.271 4.407 7.500 1.00 77.00 100 ILE A N 1
ATOM 840 C CA . ILE A 1 100 ? 15.890 5.598 8.082 1.00 77.00 100 ILE A CA 1
ATOM 841 C C . ILE A 1 100 ? 14.959 6.809 7.923 1.00 77.00 100 ILE A C 1
ATOM 843 O O . ILE A 1 100 ? 14.545 7.141 6.806 1.00 77.00 100 ILE A O 1
ATOM 847 N N . ASP A 1 101 ? 14.711 7.529 9.018 1.00 74.50 101 ASP A N 1
ATOM 848 C CA . ASP A 1 101 ? 13.791 8.674 9.068 1.00 74.50 101 ASP A CA 1
ATOM 849 C C . ASP A 1 101 ? 14.038 9.739 8.002 1.00 74.50 101 ASP A C 1
ATOM 851 O O . ASP A 1 101 ? 13.092 10.208 7.372 1.00 74.50 101 ASP A O 1
ATOM 855 N N . LYS A 1 102 ? 15.298 10.097 7.735 1.00 79.88 102 LYS A N 1
ATOM 856 C CA . LYS A 1 102 ? 15.625 11.090 6.697 1.00 79.88 102 LYS A CA 1
ATOM 857 C C . LYS A 1 102 ? 15.100 10.679 5.325 1.00 79.88 102 LYS A C 1
ATOM 859 O O . LYS A 1 102 ? 14.572 11.510 4.595 1.00 79.88 102 LYS A O 1
ATOM 864 N N . GLN A 1 103 ? 15.215 9.402 4.968 1.00 80.06 103 GLN A N 1
ATOM 865 C CA . GLN A 1 103 ? 14.729 8.915 3.677 1.00 80.06 103 GLN A CA 1
ATOM 866 C C . GLN A 1 103 ? 13.208 8.901 3.626 1.00 80.06 103 GLN A C 1
ATOM 868 O O . GLN A 1 103 ? 12.611 9.267 2.614 1.00 80.06 103 GLN A O 1
ATOM 873 N N . PHE A 1 104 ? 12.577 8.512 4.729 1.00 84.94 104 PHE A N 1
ATOM 874 C CA . PHE A 1 104 ? 11.131 8.554 4.826 1.00 84.94 104 PHE A CA 1
ATOM 875 C C . PHE A 1 104 ? 10.599 9.992 4.723 1.00 84.94 104 PHE A C 1
ATOM 877 O O . PHE A 1 104 ? 9.648 10.255 3.988 1.00 84.94 104 PHE A O 1
ATOM 884 N N . GLN A 1 105 ? 11.268 10.954 5.359 1.00 84.50 105 GLN A N 1
ATOM 885 C CA . GLN A 1 105 ? 10.948 12.374 5.226 1.00 84.50 105 GLN A CA 1
ATOM 886 C C . GLN A 1 105 ? 11.088 12.869 3.782 1.00 84.50 105 GLN A C 1
ATOM 888 O O . GLN A 1 105 ? 10.218 13.605 3.323 1.00 84.50 105 GLN A O 1
ATOM 893 N N . LEU A 1 106 ? 12.110 12.429 3.037 1.00 86.31 106 LEU A N 1
ATOM 894 C CA . LEU A 1 106 ? 12.245 12.767 1.612 1.00 86.31 106 LEU A CA 1
ATOM 895 C C . LEU A 1 106 ? 11.046 12.278 0.785 1.00 86.31 106 LEU A C 1
ATOM 897 O O . LEU A 1 106 ? 10.605 12.984 -0.122 1.00 86.31 106 LEU A O 1
ATOM 901 N N . ILE A 1 107 ? 10.483 11.110 1.115 1.00 89.50 107 ILE A N 1
ATOM 902 C CA . ILE A 1 107 ? 9.252 10.609 0.485 1.00 89.50 107 ILE A CA 1
ATOM 903 C C . ILE A 1 107 ? 8.071 11.527 0.816 1.00 89.50 107 ILE A C 1
ATOM 905 O O . ILE A 1 107 ? 7.371 11.972 -0.093 1.00 89.50 107 ILE A O 1
ATOM 909 N N . LEU A 1 108 ? 7.870 11.844 2.099 1.00 89.12 108 LEU A N 1
ATOM 910 C CA . LEU A 1 108 ? 6.747 12.672 2.563 1.00 89.12 108 LEU A CA 1
ATOM 911 C C . LEU A 1 108 ? 6.802 14.127 2.072 1.00 89.12 108 LEU A C 1
ATOM 913 O O . LEU A 1 108 ? 5.766 14.785 1.946 1.00 89.12 108 LEU A O 1
ATOM 917 N N . GLN A 1 109 ? 8.005 14.652 1.844 1.00 89.00 109 GLN A N 1
ATOM 918 C CA . GLN A 1 109 ? 8.234 16.024 1.387 1.00 89.00 109 GLN A CA 1
ATOM 919 C C . GLN A 1 109 ? 8.209 16.156 -0.139 1.00 89.00 109 GLN A C 1
ATOM 921 O O . GLN A 1 109 ? 8.143 17.276 -0.648 1.00 89.00 109 GLN A O 1
ATOM 926 N N . ASN A 1 110 ? 8.254 15.050 -0.886 1.00 90.94 110 ASN A N 1
ATOM 927 C CA . ASN A 1 110 ? 8.243 15.125 -2.337 1.00 90.94 110 ASN A CA 1
ATOM 928 C C . ASN A 1 110 ? 6.890 15.645 -2.858 1.00 90.94 110 ASN A C 1
ATOM 930 O O . ASN A 1 110 ? 5.822 15.206 -2.432 1.00 90.94 110 ASN A O 1
ATOM 934 N N . LYS A 1 111 ? 6.930 16.547 -3.844 1.00 92.00 111 LYS A N 1
ATOM 935 C CA . LYS A 1 111 ? 5.735 17.156 -4.458 1.00 92.00 111 LYS A CA 1
ATOM 936 C C . LYS A 1 111 ? 4.765 16.142 -5.081 1.00 92.00 111 LYS A C 1
ATOM 938 O O . LYS A 1 111 ? 3.579 16.426 -5.202 1.00 92.00 111 LYS A O 1
ATOM 943 N N . TYR A 1 112 ? 5.247 14.968 -5.489 1.00 92.25 112 TYR A N 1
ATOM 944 C CA . TYR A 1 112 ? 4.412 13.907 -6.051 1.00 92.25 112 TYR A CA 1
ATOM 945 C C . TYR A 1 112 ? 3.688 13.088 -4.977 1.00 92.25 112 TYR A C 1
ATOM 947 O O . TYR A 1 112 ? 2.742 12.382 -5.316 1.00 92.25 112 TYR A O 1
ATOM 955 N N . PHE A 1 113 ? 4.040 13.231 -3.692 1.00 92.38 113 PHE A N 1
ATOM 956 C CA . PHE A 1 113 ? 3.340 12.557 -2.596 1.00 92.38 113 PHE A CA 1
ATOM 957 C C . PHE A 1 113 ? 1.840 12.879 -2.589 1.00 92.38 113 PHE A C 1
ATOM 959 O O . PHE A 1 113 ? 1.018 11.982 -2.424 1.00 92.38 113 PHE A O 1
ATOM 966 N N . GLN A 1 114 ? 1.472 14.137 -2.859 1.00 92.19 114 GLN A N 1
ATOM 967 C CA . GLN A 1 114 ? 0.069 14.572 -2.878 1.00 92.19 114 GLN A CA 1
ATOM 968 C C . GLN A 1 114 ? -0.763 13.863 -3.959 1.00 92.19 114 GLN A C 1
ATOM 970 O O . GLN A 1 114 ? -1.986 13.788 -3.859 1.00 92.19 114 GLN A O 1
ATOM 975 N N . LYS A 1 115 ? -0.112 13.301 -4.987 1.00 93.81 115 LYS A N 1
ATOM 976 C CA . LYS A 1 115 ? -0.773 12.567 -6.073 1.00 93.81 115 LYS A CA 1
ATOM 977 C C . LYS A 1 115 ? -0.975 11.083 -5.772 1.00 93.81 115 LYS A C 1
ATOM 979 O O . LYS A 1 115 ? -1.677 10.416 -6.531 1.00 93.81 115 LYS A O 1
ATOM 984 N N . LEU A 1 116 ? -0.371 10.559 -4.706 1.00 95.69 116 LEU A N 1
ATOM 985 C CA . LEU A 1 116 ? -0.484 9.147 -4.363 1.00 95.69 116 LEU A CA 1
ATOM 986 C C . LEU A 1 116 ? -1.927 8.802 -3.995 1.00 95.69 116 LEU A C 1
ATOM 988 O O . LEU A 1 116 ? -2.556 9.476 -3.189 1.00 95.69 116 LEU A O 1
ATOM 992 N N . HIS A 1 117 ? -2.422 7.702 -4.549 1.00 96.62 117 HIS A N 1
ATOM 993 C CA . HIS A 1 117 ? -3.682 7.073 -4.166 1.00 96.62 117 HIS A CA 1
ATOM 994 C C . HIS A 1 117 ? -3.478 6.019 -3.079 1.00 96.62 117 HIS A C 1
ATOM 996 O O . HIS A 1 117 ? -4.393 5.753 -2.299 1.00 96.62 117 HIS A O 1
ATOM 1002 N N . THR A 1 118 ? -2.304 5.385 -3.034 1.00 97.00 118 THR A N 1
ATOM 1003 C CA . THR A 1 118 ? -2.006 4.307 -2.086 1.00 97.00 118 THR A CA 1
ATOM 1004 C C . THR A 1 118 ? -0.631 4.475 -1.454 1.00 97.00 118 THR A C 1
ATOM 1006 O O . THR A 1 118 ? 0.370 4.648 -2.147 1.00 97.00 118 THR A O 1
ATOM 1009 N N . LEU A 1 119 ? -0.578 4.336 -0.132 1.00 95.69 119 LEU A N 1
ATOM 1010 C CA . LEU A 1 119 ? 0.656 4.248 0.638 1.00 95.69 119 LEU A CA 1
ATOM 1011 C C . LEU A 1 119 ? 0.553 3.064 1.596 1.00 95.69 119 LEU A C 1
ATOM 1013 O O . LEU A 1 119 ? -0.345 3.015 2.435 1.00 95.69 119 LEU A O 1
ATOM 1017 N N . LYS A 1 120 ? 1.475 2.111 1.477 1.00 94.12 120 LYS A N 1
A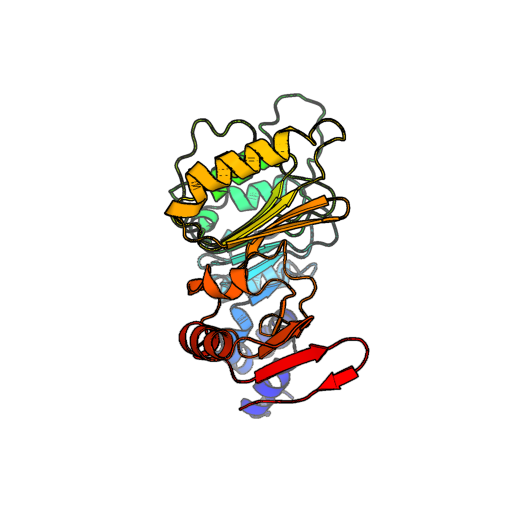TOM 1018 C CA . LYS A 1 120 ? 1.558 0.958 2.378 1.00 94.12 120 LYS A CA 1
ATOM 1019 C C . LYS A 1 120 ? 2.935 0.890 3.006 1.00 94.12 120 LYS A C 1
ATOM 1021 O O . LYS A 1 120 ? 3.931 0.858 2.293 1.00 94.12 120 LYS A O 1
ATOM 1026 N N . ILE A 1 121 ? 2.983 0.817 4.324 1.00 90.94 121 ILE A N 1
ATOM 1027 C CA . ILE A 1 121 ? 4.202 0.733 5.116 1.00 90.94 121 ILE A CA 1
ATOM 1028 C C . ILE A 1 121 ? 4.074 -0.513 5.980 1.00 90.94 121 ILE A C 1
ATOM 1030 O O . ILE A 1 121 ? 3.287 -0.555 6.923 1.00 90.94 121 ILE A O 1
ATOM 1034 N N . LYS A 1 122 ? 4.816 -1.561 5.624 1.00 88.12 122 LYS A N 1
ATOM 1035 C CA . LYS A 1 122 ? 4.827 -2.841 6.355 1.00 88.12 122 LYS A CA 1
ATOM 1036 C C . LYS A 1 122 ? 6.009 -2.953 7.320 1.00 88.12 122 LYS A C 1
ATOM 1038 O O . LYS A 1 122 ? 6.301 -4.023 7.836 1.00 88.12 122 LYS A O 1
ATOM 1043 N N . ASN A 1 123 ? 6.699 -1.838 7.512 1.00 79.81 123 ASN A N 1
ATOM 1044 C CA . ASN A 1 123 ? 8.025 -1.751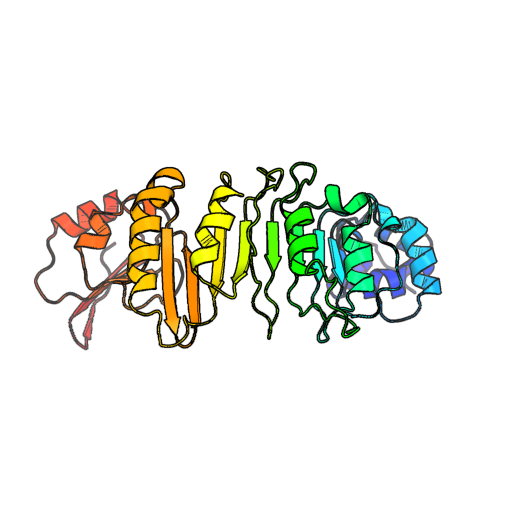 8.078 1.00 79.81 123 ASN A CA 1
ATOM 1045 C C . ASN A 1 123 ? 8.079 -0.787 9.233 1.00 79.81 123 ASN A C 1
ATOM 1047 O O . ASN A 1 123 ? 7.347 0.198 9.258 1.00 79.81 123 ASN A O 1
ATOM 1051 N N . GLU A 1 124 ? 9.024 -1.036 10.129 1.00 76.50 124 GLU A N 1
ATOM 1052 C CA . GLU A 1 124 ? 9.414 -0.043 11.114 1.00 76.50 124 GLU A CA 1
ATOM 1053 C C . GLU A 1 124 ? 10.108 1.142 10.460 1.00 76.50 124 GLU A C 1
ATOM 1055 O O . GLU A 1 124 ? 10.917 1.001 9.542 1.00 76.50 124 GLU A O 1
ATOM 1060 N N . ILE A 1 125 ? 9.781 2.316 10.976 1.00 69.25 125 ILE A N 1
ATOM 1061 C CA . ILE A 1 125 ? 10.462 3.569 10.700 1.00 69.25 125 ILE A CA 1
ATOM 1062 C C . ILE A 1 125 ? 11.291 3.847 11.951 1.00 69.25 125 ILE A C 1
ATOM 1064 O O . ILE A 1 125 ? 10.742 3.878 13.056 1.00 69.25 125 ILE A O 1
ATOM 1068 N N . VAL A 1 126 ? 12.613 3.926 11.801 1.00 62.06 126 VAL A N 1
ATOM 1069 C CA . VAL A 1 126 ? 13.528 4.119 12.931 1.00 62.06 126 VAL A CA 1
ATOM 1070 C C . VAL A 1 126 ? 14.118 5.516 12.879 1.00 62.06 126 VAL A C 1
ATOM 1072 O O . VAL A 1 126 ? 14.884 5.851 11.970 1.00 62.06 126 VAL A O 1
ATOM 1075 N N . SER A 1 127 ? 13.842 6.269 13.946 1.00 60.34 127 SER A N 1
ATOM 1076 C CA . SER A 1 127 ? 14.544 7.512 14.238 1.00 60.34 127 SER A CA 1
ATOM 1077 C C . SER A 1 127 ? 16.024 7.252 14.434 1.00 60.34 127 SER A C 1
ATOM 1079 O O . SER A 1 127 ? 16.441 6.507 15.328 1.00 60.34 127 SER A O 1
ATOM 1081 N N . GLU A 1 128 ? 16.828 7.878 13.568 1.00 55.84 128 GLU A N 1
ATOM 1082 C CA . GLU A 1 128 ? 18.242 8.134 13.816 1.00 55.84 128 GLU A CA 1
ATOM 1083 C C . GLU A 1 128 ? 18.317 9.022 15.061 1.00 55.84 128 GLU A C 1
ATOM 1085 O O . GLU A 1 128 ? 18.346 10.248 14.968 1.00 55.84 128 GLU A O 1
ATOM 1090 N N . ARG A 1 129 ? 18.275 8.403 16.244 1.00 49.25 129 ARG A N 1
ATOM 1091 C CA . ARG A 1 129 ? 18.235 9.111 17.523 1.00 49.25 129 ARG A CA 1
ATOM 1092 C C . ARG A 1 129 ? 19.304 10.202 17.579 1.00 49.25 129 ARG A C 1
ATOM 1094 O O . ARG A 1 129 ? 20.500 9.913 17.575 1.00 49.25 129 ARG A O 1
ATOM 1101 N N . SER A 1 130 ? 18.858 11.432 17.801 1.00 40.94 130 SER A N 1
ATOM 1102 C CA . SER A 1 130 ? 19.563 12.354 18.685 1.00 40.94 130 SER A CA 1
ATOM 1103 C C . SER A 1 130 ? 18.687 12.534 19.921 1.00 40.94 130 SER A C 1
ATOM 1105 O O . SER A 1 130 ? 17.482 12.713 19.801 1.00 40.94 130 SER A O 1
ATOM 1107 N N . TYR A 1 131 ? 19.278 12.417 21.106 1.00 45.75 131 TYR A N 1
ATOM 1108 C CA . TYR A 1 131 ? 18.624 12.418 22.422 1.00 45.75 131 TYR A CA 1
ATOM 1109 C C . TYR A 1 131 ? 17.983 13.766 22.828 1.00 45.75 131 TYR A C 1
ATOM 1111 O O . TYR A 1 131 ? 17.892 14.069 24.014 1.00 45.75 131 TYR A O 1
ATOM 1119 N N . ASN A 1 132 ? 17.545 14.590 21.876 1.00 43.34 132 ASN A N 1
ATOM 1120 C CA . ASN A 1 132 ? 17.091 15.949 22.146 1.00 43.34 132 ASN A CA 1
ATOM 1121 C C . ASN A 1 132 ? 15.597 16.108 21.827 1.00 43.34 132 ASN A C 1
ATOM 1123 O O . ASN A 1 132 ? 15.134 15.823 20.727 1.00 43.34 132 ASN A O 1
ATOM 1127 N N . GLU A 1 133 ? 14.864 16.585 22.832 1.00 43.19 133 GLU A N 1
ATOM 1128 C CA . GLU A 1 133 ? 13.405 16.610 23.025 1.00 43.19 133 GLU A CA 1
ATOM 1129 C C . GLU A 1 133 ? 12.584 17.487 22.050 1.00 43.19 133 GLU A C 1
ATOM 1131 O O . GLU A 1 133 ? 11.482 17.918 22.385 1.00 43.19 133 GLU A O 1
ATOM 1136 N N . THR A 1 134 ? 13.064 17.770 20.838 1.00 45.44 134 THR A N 1
ATOM 1137 C CA . THR A 1 134 ? 12.334 18.599 19.853 1.00 45.44 134 THR A CA 1
ATOM 1138 C C . THR A 1 134 ? 11.684 17.801 18.719 1.00 45.44 134 THR A C 1
ATOM 1140 O O . THR A 1 134 ? 11.212 18.387 17.744 1.00 45.44 134 THR A O 1
ATOM 1143 N N . GLU A 1 135 ? 11.597 16.474 18.852 1.00 48.09 135 GLU A N 1
ATOM 1144 C CA . GLU A 1 135 ? 10.867 15.597 17.931 1.00 48.09 135 GLU A CA 1
ATOM 1145 C C . GLU A 1 135 ? 9.357 15.906 17.964 1.00 48.09 135 GLU A C 1
ATOM 1147 O O . GLU A 1 135 ? 8.588 15.369 18.768 1.00 48.09 135 GLU A O 1
ATOM 1152 N N . LEU A 1 136 ? 8.895 16.733 17.021 1.00 52.22 136 LEU A N 1
ATOM 1153 C CA . LEU A 1 136 ? 7.598 16.473 16.402 1.00 52.22 136 LEU A CA 1
ATOM 1154 C C . LEU A 1 136 ? 7.690 15.065 15.803 1.00 52.22 136 LEU A C 1
ATOM 1156 O O . LEU A 1 136 ? 8.261 14.877 14.733 1.00 52.22 136 LEU A O 1
ATOM 1160 N N . ASP A 1 137 ? 7.198 14.101 16.581 1.00 70.38 137 ASP A N 1
ATOM 1161 C CA . ASP A 1 137 ? 7.079 12.668 16.308 1.00 70.38 137 ASP A CA 1
ATOM 1162 C C . ASP A 1 137 ? 6.900 12.429 14.796 1.00 70.38 137 ASP A C 1
ATOM 1164 O O . ASP A 1 137 ? 5.940 12.935 14.211 1.00 70.38 137 ASP A O 1
ATOM 1168 N N . ASN A 1 138 ? 7.804 11.713 14.119 1.00 68.62 138 ASN A N 1
ATOM 1169 C CA . ASN A 1 138 ? 7.658 11.456 12.676 1.00 68.62 138 ASN A CA 1
ATOM 1170 C C . ASN A 1 138 ? 6.327 10.766 12.351 1.00 68.62 138 ASN A C 1
ATOM 1172 O O . ASN A 1 138 ? 5.775 10.962 11.268 1.00 68.62 138 ASN A O 1
ATOM 1176 N N . GLU A 1 139 ? 5.760 10.048 13.323 1.00 74.69 139 GLU A N 1
ATOM 1177 C CA . GLU A 1 139 ? 4.384 9.565 13.281 1.00 74.69 139 GLU A CA 1
ATOM 1178 C C . GLU A 1 139 ? 3.388 10.717 13.074 1.00 74.69 139 GLU A C 1
ATOM 1180 O O . GLU A 1 139 ? 2.557 10.649 12.175 1.00 74.69 139 GLU A O 1
ATOM 1185 N N . GLN A 1 140 ? 3.498 11.825 13.812 1.00 75.75 140 GLN A N 1
ATOM 1186 C CA . GLN A 1 140 ? 2.650 13.008 13.619 1.00 75.75 140 GLN A CA 1
ATOM 1187 C C . GLN A 1 140 ? 2.850 13.662 12.253 1.00 75.75 140 GLN A C 1
ATOM 1189 O O . GLN A 1 140 ? 1.871 14.102 11.652 1.00 75.75 140 GLN A O 1
ATOM 1194 N N . ILE A 1 141 ? 4.085 13.731 11.745 1.00 80.56 141 ILE A N 1
ATOM 1195 C CA . ILE A 1 141 ? 4.345 14.262 10.396 1.00 80.56 141 ILE A CA 1
ATOM 1196 C C . ILE A 1 141 ? 3.682 13.363 9.348 1.00 80.56 141 ILE A C 1
ATOM 1198 O O . ILE A 1 141 ? 3.011 13.867 8.443 1.00 80.56 141 ILE A O 1
ATOM 1202 N N . LEU A 1 142 ? 3.815 12.044 9.504 1.00 85.19 142 LEU A N 1
ATOM 1203 C CA . LEU A 1 142 ? 3.147 11.054 8.670 1.00 85.19 142 LEU A CA 1
ATOM 1204 C C . LEU A 1 142 ? 1.628 11.232 8.714 1.00 85.19 142 LEU A C 1
ATOM 1206 O O . LEU A 1 142 ? 1.020 11.321 7.652 1.00 85.19 142 LEU A O 1
ATOM 1210 N N . PHE A 1 143 ? 1.018 11.357 9.898 1.00 82.00 143 PHE A N 1
ATOM 1211 C CA . PHE A 1 143 ? -0.420 11.631 10.023 1.00 82.00 143 PHE A CA 1
ATOM 1212 C C . PHE A 1 143 ? -0.815 12.914 9.336 1.00 82.00 143 PHE A C 1
ATOM 1214 O O . PHE A 1 143 ? -1.739 12.924 8.527 1.00 82.00 143 PHE A O 1
ATOM 1221 N N . LYS A 1 144 ? -0.106 13.998 9.644 1.00 83.88 144 LYS A N 1
ATOM 1222 C CA . LYS A 1 144 ? -0.420 15.297 9.077 1.00 83.88 144 LYS A CA 1
ATOM 1223 C C . LYS A 1 144 ? -0.401 15.240 7.562 1.00 83.88 144 LYS A C 1
ATOM 1225 O O . LYS A 1 144 ? -1.289 15.809 6.951 1.00 83.88 144 LYS A O 1
ATOM 1230 N N . LYS A 1 145 ? 0.555 14.515 6.976 1.00 87.25 145 LYS A N 1
ATOM 1231 C CA . LYS A 1 145 ? 0.592 14.275 5.538 1.00 87.25 145 LYS A CA 1
ATOM 1232 C C . LYS A 1 145 ? -0.537 13.356 5.092 1.00 87.25 145 LYS A C 1
ATOM 1234 O O . LYS A 1 145 ? -1.375 13.794 4.332 1.00 87.25 145 LYS A O 1
ATOM 1239 N N . VAL A 1 146 ? -0.623 12.116 5.550 1.00 88.06 146 VAL A N 1
ATOM 1240 C CA . VAL A 1 146 ? -1.643 11.143 5.101 1.00 88.06 146 VAL A CA 1
ATOM 1241 C C . VAL A 1 146 ? -3.058 11.726 5.120 1.00 88.06 146 VAL A C 1
ATOM 1243 O O . VAL A 1 146 ? -3.804 11.564 4.153 1.00 88.06 146 VAL A O 1
ATOM 1246 N N . PHE A 1 147 ? -3.399 12.436 6.193 1.00 86.94 147 PHE A N 1
ATOM 1247 C CA . PHE A 1 147 ? -4.728 12.986 6.417 1.00 86.94 147 PHE A CA 1
ATOM 1248 C C . PHE A 1 147 ? -4.875 14.436 5.956 1.00 86.94 147 PHE A C 1
ATOM 1250 O O . PHE A 1 147 ? -5.918 15.002 6.244 1.00 86.94 147 PHE A O 1
ATOM 1257 N N . ASP A 1 148 ? -3.897 15.010 5.248 1.00 87.19 148 ASP A N 1
ATOM 1258 C CA . ASP A 1 148 ? -3.991 16.336 4.623 1.00 87.19 148 ASP A CA 1
ATOM 1259 C C . ASP A 1 148 ? -5.035 16.336 3.493 1.00 87.19 148 ASP A C 1
ATOM 1261 O O . ASP A 1 148 ? -5.006 15.467 2.617 1.00 87.19 148 ASP A O 1
ATOM 1265 N N . ASN A 1 149 ? -5.942 17.312 3.485 1.00 83.44 149 ASN A N 1
ATOM 1266 C CA . ASN A 1 149 ? -7.009 17.429 2.491 1.00 83.44 149 ASN A CA 1
ATOM 1267 C C . ASN A 1 149 ? -6.507 17.726 1.073 1.00 83.44 149 ASN A C 1
ATOM 1269 O O . ASN A 1 149 ? -7.253 17.516 0.118 1.00 83.44 149 ASN A O 1
ATOM 1273 N N . GLU A 1 150 ? -5.263 18.181 0.925 1.00 88.94 150 GLU A N 1
ATOM 1274 C CA . GLU A 1 150 ? -4.628 18.373 -0.380 1.00 88.94 150 GLU A CA 1
ATOM 1275 C C . GLU A 1 150 ? -4.190 17.051 -1.035 1.00 88.94 150 GLU A C 1
ATOM 1277 O O . GLU A 1 150 ? -3.827 17.038 -2.213 1.00 88.94 150 GLU A O 1
ATOM 1282 N N . ASN A 1 151 ? -4.209 15.932 -0.302 1.00 89.56 151 ASN A N 1
ATOM 1283 C CA . ASN A 1 151 ? -3.702 14.655 -0.795 1.00 89.56 151 ASN A CA 1
ATOM 1284 C C . ASN A 1 151 ? -4.789 13.775 -1.418 1.00 89.56 151 ASN A C 1
ATOM 1286 O O . ASN A 1 151 ? -5.864 13.579 -0.860 1.00 89.56 151 ASN A O 1
ATOM 1290 N N . ASN A 1 152 ? -4.444 13.103 -2.518 1.00 93.75 152 ASN A N 1
ATOM 1291 C CA . ASN A 1 152 ? -5.326 12.169 -3.230 1.00 93.75 152 ASN A CA 1
ATOM 1292 C C . ASN A 1 152 ? -5.366 10.756 -2.626 1.00 93.75 152 ASN A C 1
ATOM 1294 O O . ASN A 1 152 ? -5.823 9.808 -3.274 1.00 93.75 152 ASN A O 1
ATOM 1298 N N . LEU A 1 153 ? -4.865 10.595 -1.402 1.00 94.94 153 LEU A N 1
ATOM 1299 C CA . LEU A 1 153 ? -4.685 9.292 -0.784 1.00 94.94 153 LEU A CA 1
ATOM 1300 C C . LEU A 1 153 ? -6.038 8.649 -0.454 1.00 94.94 153 LEU A C 1
ATOM 1302 O O . LEU A 1 153 ? -6.858 9.220 0.256 1.00 94.94 153 LEU A O 1
ATOM 1306 N N . GLN A 1 154 ? -6.251 7.435 -0.958 1.00 94.50 154 GLN A N 1
ATOM 1307 C CA . GLN A 1 154 ? -7.473 6.651 -0.746 1.00 94.50 154 GLN A CA 1
ATOM 1308 C C . GLN A 1 154 ? -7.225 5.429 0.140 1.00 94.50 154 GLN A C 1
ATOM 1310 O O . GLN A 1 154 ? -8.124 4.989 0.861 1.00 94.50 154 GLN A O 1
ATOM 1315 N N . VAL A 1 155 ? -6.014 4.872 0.075 1.00 93.06 155 VAL A N 1
ATOM 1316 C CA . VAL A 1 155 ? -5.608 3.675 0.812 1.00 93.06 155 VAL A CA 1
ATOM 1317 C C . VAL A 1 155 ? -4.353 3.979 1.614 1.00 93.06 155 VAL A C 1
ATOM 1319 O O . VAL A 1 155 ? -3.317 4.330 1.044 1.00 93.06 155 VAL A O 1
ATOM 1322 N N . PHE A 1 156 ? -4.431 3.782 2.926 1.00 93.62 156 PHE A N 1
ATOM 1323 C CA . PHE A 1 156 ? -3.279 3.879 3.809 1.00 93.62 156 PHE A CA 1
ATOM 1324 C C . PHE A 1 156 ? -3.149 2.632 4.683 1.00 93.62 156 PHE A C 1
ATOM 1326 O O . PHE A 1 156 ? -4.094 2.229 5.365 1.00 93.62 156 PHE A O 1
ATOM 1333 N N . GLU A 1 157 ? -1.966 2.019 4.654 1.00 92.06 157 GLU A N 1
ATOM 1334 C CA . GLU A 1 157 ? -1.614 0.899 5.523 1.00 92.06 157 GLU A CA 1
ATOM 1335 C C . GLU A 1 157 ? -0.330 1.207 6.302 1.00 92.06 157 GLU A C 1
ATOM 1337 O O . GLU A 1 157 ? 0.689 1.536 5.698 1.00 92.06 157 GLU A O 1
ATOM 1342 N N . TYR A 1 158 ? -0.363 1.053 7.624 1.00 89.62 158 TYR A N 1
ATOM 1343 C CA . TYR A 1 158 ? 0.784 1.174 8.521 1.00 89.62 158 TYR A CA 1
ATOM 1344 C C . TYR A 1 158 ? 0.799 -0.002 9.501 1.00 89.62 158 TYR A C 1
ATOM 1346 O O . TYR A 1 158 ? 0.060 -0.024 10.488 1.00 89.62 158 TYR A O 1
ATOM 1354 N N . LEU A 1 159 ? 1.616 -1.007 9.192 1.00 83.56 159 LEU A N 1
ATOM 1355 C CA . LEU A 1 159 ? 1.731 -2.262 9.940 1.00 83.56 159 LEU A CA 1
ATOM 1356 C C . LEU A 1 159 ? 3.199 -2.625 10.218 1.00 83.56 159 LEU A C 1
ATOM 1358 O O . LEU A 1 159 ? 3.660 -3.673 9.760 1.00 83.56 159 LEU A O 1
ATOM 1362 N N . PRO A 1 160 ? 3.957 -1.780 10.928 1.00 77.81 160 PRO A N 1
ATOM 1363 C CA . PRO A 1 160 ? 5.259 -2.180 11.456 1.00 77.81 160 PRO A CA 1
ATOM 1364 C C . PRO A 1 160 ? 5.147 -3.388 12.403 1.00 77.81 160 PRO A C 1
ATOM 1366 O O . PRO A 1 160 ? 4.120 -3.615 13.049 1.00 77.81 160 PRO A O 1
ATOM 1369 N N . SER A 1 161 ? 6.230 -4.160 12.503 1.00 70.94 161 SER A N 1
ATOM 1370 C CA . SER A 1 161 ? 6.314 -5.368 13.331 1.00 70.94 161 SER A CA 1
ATOM 1371 C C . SER A 1 161 ? 6.380 -5.091 14.835 1.00 70.94 161 SER A C 1
ATOM 1373 O O . SER A 1 161 ? 5.709 -5.788 15.605 1.00 70.94 161 SER A O 1
ATOM 1375 N N . LEU A 1 162 ? 7.189 -4.111 15.258 1.00 68.00 162 LEU A N 1
ATOM 1376 C CA . LEU A 1 162 ? 7.499 -3.873 16.674 1.00 68.00 162 LEU A CA 1
ATOM 1377 C C . LEU A 1 162 ? 6.886 -2.596 17.249 1.00 68.00 162 LEU A C 1
ATOM 1379 O O . LEU A 1 162 ? 6.705 -2.529 18.462 1.00 68.00 162 LEU A O 1
ATOM 1383 N N . THR A 1 163 ? 6.576 -1.592 16.429 1.00 68.00 163 THR A N 1
ATOM 1384 C CA . THR A 1 163 ? 6.041 -0.317 16.920 1.00 68.00 163 THR A CA 1
ATOM 1385 C C . THR A 1 163 ? 4.541 -0.223 16.697 1.00 68.00 163 THR A C 1
ATOM 1387 O O . THR A 1 163 ? 4.003 -0.649 15.681 1.00 68.00 163 THR A O 1
ATOM 1390 N N . SER A 1 164 ? 3.836 0.325 17.675 1.00 71.81 164 SER A N 1
ATOM 1391 C CA . SER A 1 164 ? 2.431 0.673 17.528 1.00 71.81 164 SER A CA 1
ATOM 1392 C C . SER A 1 164 ? 2.319 2.183 17.514 1.00 71.81 164 SER A C 1
ATOM 1394 O O . SER A 1 164 ? 2.963 2.876 18.299 1.00 71.81 164 SER A O 1
ATOM 1396 N N . LEU A 1 165 ? 1.505 2.670 16.597 1.00 74.81 165 LEU A N 1
ATOM 1397 C CA . LEU A 1 165 ? 1.403 4.069 16.256 1.00 74.81 165 LEU A CA 1
ATOM 1398 C C . LEU A 1 165 ? 0.642 4.840 17.339 1.00 74.81 165 LEU A C 1
ATOM 1400 O O . LEU A 1 165 ? -0.427 4.396 17.773 1.00 74.81 165 LEU A O 1
ATOM 1404 N N . ARG A 1 166 ? 1.174 5.997 17.746 1.00 73.69 166 ARG A N 1
ATOM 1405 C CA . ARG A 1 166 ? 0.603 6.855 18.793 1.00 73.69 166 ARG A CA 1
ATOM 1406 C C . ARG A 1 166 ? -0.081 8.069 18.185 1.00 73.69 166 ARG A C 1
ATOM 1408 O O . ARG A 1 166 ? 0.562 9.012 17.722 1.00 73.69 166 ARG A O 1
ATOM 1415 N N . LEU A 1 167 ? -1.407 8.107 18.262 1.00 70.94 167 LEU A N 1
ATOM 1416 C CA . LEU A 1 167 ? -2.174 9.270 17.824 1.00 70.94 167 LEU A CA 1
ATOM 1417 C C . LEU A 1 167 ? -2.232 10.302 18.948 1.00 70.94 167 LEU A C 1
ATOM 1419 O O . LEU A 1 167 ? -3.168 10.351 19.744 1.00 70.94 167 LEU A O 1
ATOM 1423 N N . ARG A 1 168 ? -1.226 11.176 19.015 1.00 68.44 168 ARG A N 1
ATOM 1424 C CA . ARG A 1 168 ? -1.327 12.361 19.881 1.00 68.44 168 ARG A CA 1
ATOM 1425 C C . ARG A 1 168 ? -2.404 13.299 19.333 1.00 68.44 168 ARG A C 1
ATOM 1427 O O . ARG A 1 168 ? -2.621 13.345 18.128 1.00 68.44 168 ARG A O 1
ATOM 1434 N N . LYS A 1 169 ? -3.069 14.039 20.228 1.00 63.75 169 LYS A N 1
ATOM 1435 C CA . LYS A 1 169 ? -4.132 15.020 19.937 1.00 63.75 169 LYS A CA 1
ATOM 1436 C C . LYS A 1 169 ? -3.935 15.729 18.587 1.00 63.75 169 LYS A C 1
ATOM 1438 O O . LYS A 1 169 ? -3.134 16.648 18.458 1.00 63.75 169 LYS A O 1
ATOM 1443 N N . LEU A 1 170 ? -4.709 15.302 17.592 1.00 62.91 170 LEU A N 1
ATOM 1444 C CA . LEU A 1 170 ? -4.703 15.827 16.226 1.00 62.91 170 LEU A CA 1
ATOM 1445 C C . LEU A 1 170 ? -5.571 17.095 16.127 1.00 62.91 170 LEU A C 1
ATOM 1447 O O . LEU A 1 170 ? -6.471 17.167 15.298 1.00 62.91 170 LEU A O 1
ATOM 1451 N N . GLU A 1 171 ? -5.371 18.077 17.008 1.00 56.38 171 GLU A N 1
ATOM 1452 C CA . GLU A 1 171 ? -6.297 19.213 17.202 1.00 56.38 171 GLU A CA 1
ATOM 1453 C C . GLU A 1 171 ? -6.394 20.198 16.006 1.00 56.38 171 GLU A C 1
ATOM 1455 O O . GLU A 1 171 ? -7.051 21.228 16.112 1.00 56.38 171 GLU A O 1
ATOM 1460 N N . SER A 1 172 ? -5.809 19.894 14.840 1.00 61.66 172 SER A N 1
ATOM 1461 C CA . SER A 1 172 ? -5.767 20.810 13.687 1.00 61.66 172 SER A CA 1
ATOM 1462 C C . SER A 1 172 ? -5.526 20.148 12.317 1.00 61.66 172 SER A C 1
ATOM 1464 O O . SER A 1 172 ? -4.908 20.751 11.439 1.00 61.66 172 SER A O 1
ATOM 1466 N N . LEU A 1 173 ? -5.986 18.911 12.095 1.00 64.94 173 LEU A N 1
ATOM 1467 C CA . LEU A 1 173 ? -5.865 18.299 10.764 1.00 64.94 173 LEU A CA 1
ATOM 1468 C C . LEU A 1 173 ? -6.889 18.868 9.771 1.00 64.94 173 LEU A C 1
ATOM 1470 O O . LEU A 1 173 ? -8.094 18.822 10.015 1.00 64.94 173 LEU A O 1
ATOM 1474 N N . ASN A 1 174 ? -6.401 19.328 8.617 1.00 67.81 174 ASN A N 1
ATOM 1475 C CA . ASN A 1 174 ? -7.219 19.550 7.428 1.00 67.81 174 ASN A CA 1
ATOM 1476 C C . ASN A 1 174 ? -7.557 18.192 6.825 1.00 67.81 174 ASN A C 1
ATOM 1478 O O . ASN A 1 174 ? -6.688 17.567 6.244 1.00 67.81 174 ASN A O 1
ATOM 1482 N N . ILE A 1 175 ? -8.795 17.739 6.997 1.00 75.31 175 ILE A N 1
ATOM 1483 C CA . ILE A 1 175 ? -9.173 16.331 6.849 1.00 75.31 175 ILE A CA 1
ATOM 1484 C C . ILE A 1 175 ? -9.179 15.857 5.389 1.00 75.31 175 ILE A C 1
ATOM 1486 O O . ILE A 1 175 ? -9.914 16.391 4.558 1.00 75.31 175 ILE A O 1
ATOM 1490 N N . ASN A 1 176 ? -8.451 14.777 5.102 1.00 77.31 176 ASN A N 1
ATOM 1491 C CA . ASN A 1 176 ? -8.539 14.044 3.845 1.00 77.31 176 ASN A CA 1
ATOM 1492 C C . ASN A 1 176 ? -9.808 13.182 3.775 1.00 77.31 176 ASN A C 1
ATOM 1494 O O . ASN A 1 176 ? -9.856 12.041 4.239 1.00 77.31 176 ASN A O 1
ATOM 1498 N N . PHE A 1 177 ? -10.834 13.714 3.118 1.00 79.00 177 PHE A N 1
ATOM 1499 C CA . PHE A 1 177 ? -12.095 13.016 2.873 1.00 79.00 177 PHE A CA 1
ATOM 1500 C C . PHE A 1 177 ? -11.994 11.897 1.816 1.00 79.00 177 PHE A C 1
ATOM 1502 O O . PHE A 1 177 ? -12.981 11.204 1.584 1.00 79.00 177 PHE A O 1
ATOM 1509 N N . LEU A 1 178 ? -10.859 11.703 1.139 1.00 87.75 178 LEU A N 1
ATOM 1510 C CA . LEU A 1 178 ? -10.716 10.685 0.089 1.00 87.75 178 LEU A CA 1
ATOM 1511 C C . LEU A 1 178 ? -10.315 9.311 0.625 1.00 87.75 178 LEU A C 1
ATOM 1513 O O . LEU A 1 178 ? -10.467 8.321 -0.096 1.00 87.75 178 LEU A O 1
ATOM 1517 N N . ILE A 1 179 ? -9.847 9.228 1.872 1.00 89.25 179 ILE A N 1
ATOM 1518 C CA . ILE A 1 179 ? -9.443 7.963 2.484 1.00 89.25 179 ILE A CA 1
ATOM 1519 C C . ILE A 1 179 ? -10.661 7.042 2.617 1.00 89.25 179 ILE A C 1
ATOM 1521 O O . ILE A 1 179 ? -11.612 7.327 3.344 1.00 89.25 179 ILE A O 1
ATOM 1525 N N . ARG A 1 180 ? -10.600 5.901 1.923 1.00 88.00 180 ARG A N 1
ATOM 1526 C CA . ARG A 1 180 ? -11.636 4.856 1.905 1.00 88.00 180 ARG A CA 1
ATOM 1527 C C . ARG A 1 180 ? -11.187 3.568 2.581 1.00 88.00 180 ARG A C 1
ATOM 1529 O O . ARG A 1 180 ? -12.039 2.782 2.983 1.00 88.00 180 ARG A O 1
ATOM 1536 N N . SER A 1 181 ? -9.880 3.345 2.706 1.00 87.88 181 SER A N 1
ATOM 1537 C CA . SER A 1 181 ? -9.314 2.145 3.319 1.00 87.88 181 SER A CA 1
ATOM 1538 C C . SER A 1 181 ? -8.173 2.496 4.264 1.00 87.88 181 SER A C 1
ATOM 1540 O O . SER A 1 181 ? -7.154 3.040 3.834 1.00 87.88 181 SER A O 1
ATOM 1542 N N . LEU A 1 182 ? -8.313 2.103 5.526 1.00 88.19 182 LEU A N 1
ATOM 1543 C CA . LEU A 1 182 ? -7.290 2.232 6.557 1.00 88.19 182 LEU A CA 1
ATOM 1544 C C . LEU A 1 182 ? -6.915 0.866 7.111 1.00 88.19 182 LEU A C 1
ATOM 1546 O O . LEU A 1 182 ? -7.788 0.078 7.476 1.00 88.19 182 LEU A O 1
ATOM 1550 N N . LYS A 1 183 ? -5.614 0.609 7.240 1.00 88.31 183 LYS A N 1
ATOM 1551 C CA . LYS A 1 183 ? -5.102 -0.532 7.996 1.00 88.31 183 LYS A CA 1
ATOM 1552 C C . LYS A 1 183 ? -3.951 -0.114 8.904 1.00 88.31 183 LYS A C 1
ATOM 1554 O O . LYS A 1 183 ? -2.907 0.261 8.394 1.00 88.31 183 LYS A O 1
ATOM 1559 N N . LEU A 1 184 ? -4.117 -0.151 10.221 1.00 86.00 184 LEU A N 1
ATOM 1560 C CA . LEU A 1 184 ? -3.186 0.477 11.169 1.00 86.00 184 LEU A CA 1
ATOM 1561 C C . LEU A 1 184 ? -2.875 -0.439 12.354 1.00 86.00 184 LEU A C 1
ATOM 1563 O O . LEU A 1 184 ? -3.743 -1.190 12.787 1.00 86.00 184 LEU A O 1
ATOM 1567 N N . ASN A 1 185 ? -1.668 -0.334 12.912 1.00 81.50 185 ASN A N 1
ATOM 1568 C CA . ASN A 1 185 ? -1.338 -0.864 14.236 1.00 81.50 185 ASN A CA 1
ATOM 1569 C C . ASN A 1 185 ? -1.279 0.286 15.258 1.00 81.50 185 ASN A C 1
ATOM 1571 O O . ASN A 1 185 ? -0.354 1.087 15.187 1.00 81.50 185 ASN A O 1
ATOM 1575 N N . LEU A 1 186 ? -2.248 0.398 16.171 1.00 79.25 186 LEU A N 1
ATOM 1576 C CA . LEU A 1 186 ? -2.375 1.484 17.155 1.00 79.25 186 LEU A CA 1
ATOM 1577 C C . LEU A 1 186 ? -1.856 1.103 18.542 1.00 79.25 186 LEU A C 1
ATOM 1579 O O . LEU A 1 186 ? -2.129 0.009 19.042 1.00 79.25 186 LEU A O 1
ATOM 1583 N N . SER A 1 187 ? -1.186 2.044 19.208 1.00 77.38 187 SER A N 1
ATOM 1584 C CA . SER A 1 187 ? -0.719 1.863 20.587 1.00 77.38 187 SER A CA 1
ATOM 1585 C C . SER A 1 187 ? -1.864 1.846 21.593 1.00 77.38 187 SER A C 1
ATOM 1587 O O . SER A 1 187 ? -1.827 1.086 22.554 1.00 77.38 187 SER A O 1
ATOM 1589 N N . GLU A 1 188 ? -2.877 2.689 21.381 1.00 74.69 188 GLU A N 1
ATOM 1590 C CA . GLU A 1 188 ? -4.031 2.800 22.264 1.00 74.69 188 GLU A CA 1
ATOM 1591 C C . GLU A 1 188 ? -5.326 2.675 21.473 1.00 74.69 188 GLU A C 1
ATOM 1593 O O . GLU A 1 188 ? -5.541 3.330 20.454 1.00 74.69 188 GLU A O 1
ATOM 1598 N N . PHE A 1 189 ? -6.232 1.845 21.980 1.00 70.25 189 PHE A N 1
ATOM 1599 C CA . PHE A 1 189 ? -7.472 1.556 21.278 1.00 70.25 189 PHE A CA 1
ATOM 1600 C C . PHE A 1 189 ? -8.398 2.779 21.157 1.00 70.25 189 PHE A C 1
ATOM 1602 O O . PHE A 1 189 ? -9.069 2.944 20.141 1.00 70.25 189 PHE A O 1
ATOM 1609 N N . LYS A 1 190 ? -8.398 3.673 22.155 1.00 71.88 190 LYS A N 1
ATOM 1610 C CA . LYS A 1 190 ? -9.227 4.893 22.177 1.00 71.88 190 LYS A CA 1
ATOM 1611 C C . LYS A 1 190 ? -8.966 5.827 20.988 1.00 71.88 190 LYS A C 1
ATOM 1613 O O . LYS A 1 190 ? -9.834 6.614 20.615 1.00 71.88 190 LYS A O 1
ATOM 1618 N N . ASP A 1 191 ? -7.798 5.713 20.363 1.00 76.25 191 ASP A N 1
ATOM 1619 C CA . ASP A 1 191 ? -7.403 6.571 19.255 1.00 76.25 191 ASP A CA 1
ATOM 1620 C C . ASP A 1 191 ? -8.194 6.289 17.964 1.00 76.25 191 ASP A C 1
ATOM 1622 O O . ASP A 1 191 ? -8.225 7.120 17.050 1.00 76.25 191 ASP A O 1
ATOM 1626 N N . ILE A 1 192 ? -8.915 5.162 17.906 1.00 75.75 192 ILE A N 1
ATOM 1627 C CA . ILE A 1 192 ? -9.832 4.837 16.808 1.00 75.75 192 ILE A CA 1
ATOM 1628 C C . ILE A 1 192 ? -10.886 5.927 16.577 1.00 75.75 192 ILE A C 1
ATOM 1630 O O . ILE A 1 192 ? -11.224 6.222 15.433 1.00 75.75 192 ILE A O 1
ATOM 1634 N N . PHE A 1 193 ? -11.383 6.566 17.639 1.00 73.75 193 PHE A N 1
ATOM 1635 C CA . PHE A 1 193 ? -12.407 7.606 17.513 1.00 73.75 193 PHE A CA 1
ATOM 1636 C C . PHE A 1 193 ? -11.882 8.843 16.803 1.00 73.75 193 PHE A C 1
ATOM 1638 O O . PHE A 1 193 ? -12.573 9.427 15.969 1.00 73.75 193 PHE A O 1
ATOM 1645 N N . SER A 1 194 ? -10.639 9.214 17.111 1.00 75.81 194 SER A N 1
ATOM 1646 C CA . SER A 1 194 ? -9.947 10.292 16.420 1.00 75.81 194 SER A CA 1
ATOM 1647 C C . SER A 1 194 ? -9.844 9.964 14.932 1.00 75.81 194 SER A C 1
ATOM 1649 O O . SER A 1 194 ? -10.243 10.778 14.108 1.00 75.81 194 SER A O 1
ATOM 1651 N N . LEU A 1 195 ? -9.408 8.752 14.572 1.00 77.62 195 LEU A N 1
ATOM 1652 C CA . LEU A 1 195 ? -9.292 8.345 13.165 1.00 77.62 195 LEU A CA 1
ATOM 1653 C C . LEU A 1 195 ? -10.612 8.421 12.403 1.00 77.62 195 LEU A C 1
ATOM 1655 O O . LEU A 1 195 ? -10.635 8.929 11.285 1.00 77.62 195 LEU A O 1
ATOM 1659 N N . ILE A 1 196 ? -11.702 7.939 12.997 1.00 75.06 196 ILE A N 1
ATOM 1660 C CA . ILE A 1 196 ? -13.013 7.925 12.335 1.00 75.06 196 ILE A CA 1
ATOM 1661 C C . ILE A 1 196 ? -13.531 9.341 12.142 1.00 75.06 196 ILE A C 1
ATOM 1663 O O . ILE A 1 196 ? -13.999 9.679 11.057 1.00 75.06 196 ILE A O 1
ATOM 1667 N N . LYS A 1 197 ? -13.359 10.205 13.149 1.00 74.25 197 LYS A N 1
ATOM 1668 C CA . LYS A 1 197 ? -13.664 11.631 13.013 1.00 74.25 197 LYS A CA 1
ATOM 1669 C C . LYS A 1 197 ? -12.915 12.263 11.831 1.00 74.25 197 LYS A C 1
ATOM 1671 O O . LYS A 1 197 ? -13.468 13.127 11.157 1.00 74.25 197 LYS A O 1
ATOM 1676 N N . TYR A 1 198 ? -11.683 11.824 11.570 1.00 72.81 198 TYR A N 1
ATOM 1677 C CA . TYR A 1 198 ? -10.861 12.295 10.453 1.00 72.81 198 TYR A CA 1
ATOM 1678 C C . TYR A 1 198 ? -11.026 11.483 9.158 1.00 72.81 198 TYR A C 1
ATOM 1680 O O . TYR A 1 198 ? -10.323 11.755 8.192 1.00 72.81 198 TYR A O 1
ATOM 1688 N N . THR A 1 199 ? -11.924 10.497 9.088 1.00 78.62 199 THR A N 1
ATOM 1689 C CA . THR A 1 199 ? -12.155 9.704 7.864 1.00 78.62 199 THR A CA 1
ATOM 1690 C C . THR A 1 199 ? -13.631 9.361 7.666 1.00 78.62 199 THR A C 1
ATOM 1692 O O . THR A 1 199 ? -14.019 8.195 7.659 1.00 78.62 199 THR A O 1
ATOM 1695 N N . PRO A 1 200 ? -14.490 10.368 7.448 1.00 74.06 200 PRO A N 1
ATOM 1696 C CA . PRO A 1 200 ? -15.937 10.149 7.357 1.00 74.06 200 PRO A CA 1
ATOM 1697 C C . PRO A 1 200 ? -16.379 9.367 6.106 1.00 74.06 200 PRO A C 1
ATOM 1699 O O . PRO A 1 200 ? -17.487 8.852 6.064 1.00 74.06 200 PRO A O 1
ATOM 1702 N N . ASN A 1 201 ? -15.525 9.244 5.083 1.00 80.81 201 ASN A N 1
ATOM 1703 C CA . ASN A 1 201 ? -15.808 8.449 3.878 1.00 80.81 201 ASN A CA 1
ATOM 1704 C C . ASN A 1 201 ? -15.157 7.059 3.911 1.00 80.81 201 ASN A C 1
ATOM 1706 O O . ASN A 1 201 ? -15.026 6.400 2.873 1.00 80.81 201 ASN A O 1
ATOM 1710 N N . LEU A 1 202 ? -14.709 6.618 5.086 1.00 80.50 202 LEU A N 1
ATOM 1711 C CA . LEU A 1 202 ? -14.042 5.341 5.229 1.00 80.50 202 LEU A CA 1
ATOM 1712 C C . LEU A 1 202 ? -15.024 4.188 4.960 1.00 80.50 202 LEU A C 1
ATOM 1714 O O . LEU A 1 202 ? -16.134 4.140 5.482 1.00 80.50 202 LEU A O 1
ATOM 1718 N N . ILE A 1 203 ? -14.611 3.257 4.104 1.00 78.44 203 ILE A N 1
ATOM 1719 C CA . ILE A 1 203 ? -15.386 2.066 3.722 1.00 78.44 203 ILE A CA 1
ATOM 1720 C C . ILE A 1 203 ? -14.796 0.829 4.402 1.00 78.44 203 ILE A C 1
ATOM 1722 O O . ILE A 1 203 ? -15.522 -0.090 4.773 1.00 78.44 203 ILE A O 1
ATOM 1726 N N . TYR A 1 204 ? -13.472 0.811 4.561 1.00 76.12 204 TYR A N 1
ATOM 1727 C CA . TYR A 1 204 ? -12.730 -0.284 5.159 1.00 76.12 204 TYR A CA 1
ATOM 1728 C C . TYR A 1 204 ? -11.776 0.222 6.242 1.00 76.12 204 TYR A C 1
ATOM 1730 O O . TYR A 1 204 ? -10.968 1.121 6.015 1.00 76.12 204 TYR A O 1
ATOM 1738 N N . LEU A 1 205 ? -11.836 -0.406 7.408 1.00 80.38 205 LEU A N 1
ATOM 1739 C CA . LEU A 1 205 ? -11.008 -0.138 8.569 1.00 80.38 205 LEU A CA 1
ATOM 1740 C C . LEU A 1 205 ? -10.448 -1.450 9.114 1.00 80.38 205 LEU A C 1
ATOM 1742 O O . LEU A 1 205 ? -11.197 -2.351 9.455 1.00 80.38 205 LEU A O 1
ATOM 1746 N N . ASN A 1 206 ? -9.139 -1.574 9.268 1.00 79.62 206 ASN A N 1
ATOM 1747 C CA . ASN A 1 206 ? -8.522 -2.727 9.916 1.00 79.62 206 ASN A CA 1
ATOM 1748 C C . ASN A 1 206 ? -7.474 -2.241 10.915 1.00 79.62 206 ASN A C 1
ATOM 1750 O O . ASN A 1 206 ? -6.388 -1.816 10.544 1.00 79.62 206 ASN A O 1
ATOM 1754 N N . ILE A 1 207 ? -7.827 -2.261 12.191 1.00 76.94 207 ILE A N 1
ATOM 1755 C CA . ILE A 1 207 ? -6.978 -1.825 13.286 1.00 76.94 207 ILE A CA 1
ATOM 1756 C C . ILE A 1 207 ? -6.502 -3.030 14.085 1.00 76.94 207 ILE A C 1
ATOM 1758 O O . ILE A 1 207 ? -7.266 -3.738 14.737 1.00 76.94 207 ILE A O 1
ATOM 1762 N N . GLN A 1 208 ? -5.196 -3.205 14.116 1.00 73.31 208 GLN A N 1
ATOM 1763 C CA . GLN A 1 208 ? -4.546 -3.960 15.165 1.00 73.31 208 GLN A CA 1
ATOM 1764 C C . GLN A 1 208 ? -4.225 -3.000 16.307 1.00 73.31 208 GLN A C 1
ATOM 1766 O O . GLN A 1 208 ? -3.810 -1.874 16.062 1.00 73.31 208 GLN A O 1
ATOM 1771 N N . SER A 1 209 ? -4.430 -3.405 17.552 1.00 68.88 209 SER A N 1
ATOM 1772 C CA . SER A 1 209 ? -3.952 -2.636 18.694 1.00 68.88 209 SER A CA 1
ATOM 1773 C C . SER A 1 209 ? -3.266 -3.557 19.687 1.00 68.88 209 SER A C 1
ATOM 1775 O O . SER A 1 209 ? -3.656 -4.720 19.868 1.00 68.88 209 SER A O 1
ATOM 1777 N N . GLU A 1 210 ? -2.210 -3.049 20.315 1.00 64.38 210 GLU A N 1
ATOM 1778 C CA . GLU A 1 210 ? -1.628 -3.716 21.473 1.00 64.38 210 GLU A CA 1
ATOM 1779 C C . GLU A 1 210 ? -2.712 -3.961 22.530 1.00 64.38 210 GLU A C 1
ATOM 1781 O O . GLU A 1 210 ? -3.667 -3.184 22.644 1.00 64.38 210 GLU A O 1
ATOM 1786 N N . PRO A 1 211 ? -2.643 -5.088 23.263 1.00 53.44 211 PRO A N 1
ATOM 1787 C CA . PRO A 1 211 ? -3.629 -5.350 24.292 1.00 53.44 211 PRO A CA 1
ATOM 1788 C C . PRO A 1 211 ? -3.643 -4.154 25.248 1.00 53.44 211 PRO A C 1
ATOM 1790 O O . PRO A 1 211 ? -2.570 -3.665 25.617 1.00 53.44 211 PRO A O 1
ATOM 1793 N N . PRO A 1 212 ? -4.828 -3.698 25.686 1.00 51.09 212 PRO A N 1
ATOM 1794 C CA . PRO A 1 212 ? -4.888 -2.721 26.750 1.00 51.09 212 PRO A CA 1
ATOM 1795 C C . PRO A 1 212 ? -4.014 -3.230 27.898 1.00 51.09 212 PRO A C 1
ATOM 1797 O O . PRO A 1 212 ? -4.178 -4.377 28.333 1.00 51.09 212 PRO A O 1
ATOM 1800 N N . CYS A 1 213 ? -3.062 -2.410 28.359 1.00 43.34 213 CYS A N 1
ATOM 1801 C CA . CYS A 1 213 ? -2.313 -2.678 29.586 1.00 43.34 213 CYS A CA 1
ATOM 1802 C C . CYS A 1 213 ? -3.293 -3.209 30.641 1.00 43.34 213 CYS A C 1
ATOM 1804 O O . CYS A 1 213 ? -4.420 -2.720 30.704 1.00 43.34 213 CYS A O 1
ATOM 1806 N N . LYS A 1 214 ? -2.890 -4.206 31.446 1.00 43.25 214 LYS A N 1
ATOM 1807 C CA . LYS A 1 214 ? -3.741 -5.016 32.359 1.00 43.25 214 LYS A CA 1
ATOM 1808 C C . LYS A 1 214 ? -4.783 -4.249 33.208 1.00 43.25 214 LYS A C 1
ATOM 1810 O O . LYS A 1 214 ? -5.683 -4.877 33.752 1.00 43.25 214 LYS A O 1
ATOM 1815 N N . TYR A 1 215 ? -4.681 -2.929 33.293 1.00 43.53 215 TYR A N 1
ATOM 1816 C CA . TYR A 1 215 ? -5.568 -1.989 33.970 1.00 43.53 215 TYR A CA 1
ATOM 1817 C C . TYR A 1 215 ? -6.775 -1.484 33.142 1.00 43.53 215 TYR A C 1
ATOM 1819 O O . TYR A 1 215 ? -7.616 -0.794 33.698 1.00 43.53 215 TYR A O 1
ATOM 1827 N N . PHE A 1 216 ? -6.911 -1.824 31.852 1.00 46.50 216 PHE A N 1
ATOM 1828 C CA . PHE A 1 216 ? -7.921 -1.232 30.944 1.00 46.50 216 PHE A CA 1
ATOM 1829 C C . PHE A 1 216 ? -9.111 -2.146 30.575 1.00 46.50 216 PHE A C 1
ATOM 1831 O O . PHE A 1 216 ? -9.843 -1.865 29.624 1.00 46.50 216 PHE A O 1
ATOM 1838 N N . LYS A 1 217 ? -9.355 -3.240 31.313 1.00 49.59 217 LYS A N 1
ATOM 1839 C CA . LYS A 1 217 ? -10.522 -4.115 31.050 1.00 49.59 217 LYS A CA 1
ATOM 1840 C C . LYS A 1 217 ? -11.867 -3.376 31.128 1.00 49.59 217 LYS A C 1
ATOM 1842 O O . LYS A 1 217 ? -12.793 -3.756 30.421 1.00 49.59 217 LYS A O 1
ATOM 1847 N N . GLU A 1 218 ? -11.967 -2.332 31.946 1.00 50.66 218 GLU A N 1
ATOM 1848 C CA . GLU A 1 218 ? -13.201 -1.555 32.114 1.00 50.66 218 GLU A CA 1
ATOM 1849 C C . GLU A 1 218 ? -13.444 -0.561 30.963 1.00 50.66 218 GLU A C 1
ATOM 1851 O O . GLU A 1 218 ? -14.592 -0.301 30.609 1.00 50.66 218 GLU A O 1
ATOM 1856 N N . ASP A 1 219 ? -12.392 -0.080 30.294 1.00 61.72 219 ASP A N 1
ATOM 1857 C CA . ASP A 1 219 ? -12.521 0.958 29.263 1.00 61.72 219 ASP A CA 1
ATOM 1858 C C . ASP A 1 219 ? -12.901 0.385 27.892 1.00 61.72 219 ASP A C 1
ATOM 1860 O O . ASP A 1 219 ? -13.626 1.014 27.131 1.00 61.72 219 ASP A O 1
ATOM 1864 N N . ILE A 1 220 ? -12.496 -0.848 27.558 1.00 61.22 220 ILE A N 1
ATOM 1865 C CA . ILE A 1 220 ? -12.817 -1.404 26.233 1.00 61.22 220 ILE A CA 1
ATOM 1866 C C . ILE A 1 220 ? -14.329 -1.546 26.028 1.00 61.22 220 ILE A C 1
ATOM 1868 O O . ILE A 1 220 ? -14.826 -1.272 24.942 1.00 61.22 220 ILE A O 1
ATOM 1872 N N . HIS A 1 221 ? -15.084 -1.909 27.068 1.00 64.44 221 HIS A N 1
ATOM 1873 C CA . HIS A 1 221 ? -16.541 -1.994 26.986 1.00 64.44 221 HIS A CA 1
ATOM 1874 C C . HIS A 1 221 ? -17.187 -0.618 26.805 1.00 64.44 221 HIS A C 1
ATOM 1876 O O . HIS A 1 221 ? -18.144 -0.505 26.040 1.00 64.44 221 HIS A O 1
ATOM 1882 N N . HIS A 1 222 ? -16.646 0.415 27.454 1.00 66.81 222 HIS A N 1
ATOM 1883 C CA . HIS A 1 222 ? -17.101 1.798 27.317 1.00 66.81 222 HIS A CA 1
ATOM 1884 C C . HIS A 1 222 ? -16.754 2.392 25.941 1.00 66.81 222 HIS A C 1
ATOM 1886 O O . HIS A 1 222 ? -17.587 3.022 25.290 1.00 66.81 222 HIS A O 1
ATOM 1892 N N . VAL A 1 223 ? -15.546 2.136 25.443 1.00 62.72 223 VAL A N 1
ATOM 1893 C CA . VAL A 1 223 ? -15.119 2.502 24.088 1.00 62.72 223 VAL A CA 1
ATOM 1894 C C . VAL A 1 223 ? -16.001 1.786 23.060 1.00 62.72 223 VAL A C 1
ATOM 1896 O O . VAL A 1 223 ? -16.539 2.409 22.152 1.00 62.72 223 VAL A O 1
ATOM 1899 N N . LEU A 1 224 ? -16.251 0.487 23.224 1.00 63.09 224 LEU A N 1
ATOM 1900 C CA . LEU A 1 224 ? -17.128 -0.257 22.319 1.00 63.09 224 LEU A CA 1
ATOM 1901 C C . LEU A 1 224 ? -18.584 0.211 22.382 1.00 63.09 224 LEU A C 1
ATOM 1903 O O . LEU A 1 224 ? -19.237 0.269 21.341 1.00 63.09 224 LEU A O 1
ATOM 1907 N N . SER A 1 225 ? -19.108 0.537 23.565 1.00 65.06 225 SER A N 1
ATOM 1908 C CA . SER A 1 225 ? -20.472 1.055 23.694 1.00 65.06 225 SER A CA 1
ATOM 1909 C C . SER A 1 225 ? -20.602 2.437 23.053 1.00 65.06 225 SER A C 1
ATOM 1911 O O . SER A 1 225 ? -21.539 2.654 22.291 1.00 65.06 225 SER A O 1
ATOM 1913 N N . THR A 1 226 ? -19.627 3.323 23.267 1.00 62.50 226 THR A N 1
ATOM 1914 C CA . THR A 1 226 ? -19.549 4.649 22.632 1.00 62.50 226 THR A CA 1
ATOM 1915 C C . THR A 1 226 ? -19.434 4.525 21.114 1.00 62.50 226 THR A C 1
ATOM 1917 O O . THR A 1 226 ? -20.136 5.205 20.373 1.00 62.50 226 THR A O 1
ATOM 1920 N N . PHE A 1 227 ? -18.612 3.594 20.626 1.00 62.81 227 PHE A N 1
ATOM 1921 C CA . PHE A 1 227 ? -18.478 3.320 19.199 1.00 62.81 227 PHE A CA 1
ATOM 1922 C C . PHE A 1 227 ? -19.798 2.865 18.573 1.00 62.81 227 PHE A C 1
ATOM 1924 O O . PHE A 1 227 ? -20.212 3.366 17.524 1.00 62.81 227 PHE A O 1
ATOM 1931 N N . LYS A 1 228 ? -20.471 1.916 19.235 1.00 61.34 228 LYS A N 1
ATOM 1932 C CA . LYS A 1 228 ? -21.770 1.381 18.814 1.00 61.34 228 LYS A CA 1
ATOM 1933 C C . LYS A 1 228 ? -22.835 2.467 18.718 1.00 61.34 228 LYS A C 1
ATOM 1935 O O . LYS A 1 228 ? -23.622 2.451 17.782 1.00 61.34 228 LYS A O 1
ATOM 1940 N N . THR A 1 229 ? -22.875 3.385 19.675 1.00 60.25 229 THR A N 1
ATOM 1941 C CA . THR A 1 229 ? -23.914 4.419 19.715 1.00 60.25 229 THR A CA 1
ATOM 1942 C C . THR A 1 229 ? -23.613 5.601 18.800 1.00 60.25 229 THR A C 1
ATOM 1944 O O . THR A 1 229 ? -24.554 6.175 18.264 1.00 60.25 229 THR A O 1
ATOM 1947 N N . GLN A 1 230 ? -22.339 5.954 18.599 1.00 59.91 230 GLN A N 1
ATOM 1948 C CA . GLN A 1 230 ? -21.957 7.183 17.891 1.00 59.91 230 GLN A CA 1
ATOM 1949 C C . GLN A 1 230 ? -21.536 6.989 16.432 1.00 59.91 230 GLN A C 1
ATOM 1951 O O . GLN A 1 230 ? -21.667 7.928 15.661 1.00 59.91 230 GLN A O 1
ATOM 1956 N N . PHE A 1 231 ? -21.011 5.823 16.039 1.00 55.75 231 PHE A N 1
ATOM 1957 C CA . PHE A 1 231 ? -20.377 5.667 14.717 1.00 55.75 231 PHE A CA 1
ATOM 1958 C C . PHE A 1 231 ? -20.941 4.513 13.883 1.00 55.75 231 PHE A C 1
ATOM 1960 O O . PHE A 1 231 ? -20.932 4.578 12.653 1.00 55.75 231 PHE A O 1
ATOM 1967 N N . TRP A 1 232 ? -21.456 3.467 14.537 1.00 53.56 232 TRP A N 1
ATOM 1968 C CA . TRP A 1 232 ? -21.975 2.263 13.876 1.00 53.56 232 TRP A CA 1
ATOM 1969 C C . TRP A 1 232 ? -23.114 2.561 12.898 1.00 53.56 232 TRP A C 1
ATOM 1971 O O . TRP A 1 232 ? -23.131 2.032 11.786 1.00 53.56 232 TRP A O 1
ATOM 1981 N N . LEU A 1 233 ? -24.080 3.379 13.321 1.00 49.38 233 LEU A N 1
ATOM 1982 C CA . LEU A 1 233 ? -25.297 3.631 12.547 1.00 49.38 233 LEU A CA 1
ATOM 1983 C C . LEU A 1 233 ? -25.025 4.475 11.297 1.00 49.38 233 LEU A C 1
ATOM 1985 O O . LEU A 1 233 ? -25.681 4.269 10.278 1.00 49.38 233 LEU A O 1
ATOM 1989 N N . ASP A 1 234 ? -24.020 5.347 11.350 1.00 49.66 234 ASP A N 1
ATOM 1990 C CA . ASP A 1 234 ? -23.758 6.316 10.286 1.00 49.66 234 ASP A CA 1
ATOM 1991 C C . ASP A 1 234 ? -22.991 5.709 9.102 1.00 49.66 234 ASP A C 1
ATOM 1993 O O . ASP A 1 234 ? -23.179 6.133 7.963 1.00 49.66 234 ASP A O 1
ATOM 1997 N N . HIS A 1 235 ? -22.164 4.682 9.340 1.00 52.78 235 HIS A N 1
ATOM 1998 C CA . HIS A 1 235 ? -21.236 4.166 8.324 1.00 52.78 235 HIS A CA 1
ATOM 1999 C C . HIS A 1 235 ? -21.571 2.756 7.794 1.00 52.78 235 HIS A C 1
ATOM 2001 O O . HIS A 1 235 ? -20.895 2.267 6.890 1.00 52.78 235 HIS A O 1
ATOM 2007 N N . ASN A 1 236 ? -22.619 2.089 8.306 1.00 54.06 236 ASN A N 1
ATOM 2008 C CA . ASN A 1 236 ? -22.976 0.697 7.959 1.00 54.06 236 ASN A CA 1
ATOM 2009 C C . ASN A 1 236 ? -21.799 -0.305 8.081 1.00 54.06 236 ASN A C 1
ATOM 2011 O O . ASN A 1 236 ? -21.742 -1.293 7.346 1.00 54.06 236 ASN A O 1
ATOM 2015 N N . TRP A 1 237 ? -20.837 -0.061 8.974 1.00 54.56 237 TRP A N 1
ATOM 2016 C CA . TRP A 1 237 ? -19.697 -0.962 9.160 1.00 54.56 237 TRP A CA 1
ATOM 2017 C C . TRP A 1 237 ? -20.078 -2.174 10.006 1.00 54.56 237 TRP A C 1
ATOM 2019 O O . TRP A 1 237 ? -20.703 -2.033 11.055 1.00 54.56 237 TRP A O 1
ATOM 2029 N N . ASN A 1 238 ? -19.616 -3.360 9.609 1.00 50.72 238 ASN A N 1
ATOM 2030 C CA . ASN A 1 238 ? -19.706 -4.557 10.444 1.00 50.72 238 ASN A CA 1
ATOM 2031 C C . ASN A 1 238 ? -18.344 -4.783 11.086 1.00 50.72 238 ASN A C 1
ATOM 2033 O O . ASN A 1 238 ? -17.361 -4.897 10.377 1.00 50.72 238 ASN A O 1
ATOM 2037 N N . ILE A 1 239 ? -18.233 -4.825 12.410 1.00 52.84 239 ILE A N 1
ATOM 2038 C CA . ILE A 1 239 ? -16.913 -4.827 13.062 1.00 52.84 239 ILE A CA 1
ATOM 2039 C C . ILE A 1 239 ? -16.655 -6.145 13.777 1.00 52.84 239 ILE A C 1
ATOM 2041 O O . ILE A 1 239 ? -17.355 -6.477 14.728 1.00 52.84 239 ILE A O 1
ATOM 2045 N N . GLY A 1 240 ? -15.626 -6.872 13.353 1.00 51.53 240 GLY A N 1
ATOM 2046 C CA . GLY A 1 240 ? -15.064 -8.003 14.079 1.00 51.53 240 GLY A CA 1
ATOM 2047 C C . GLY A 1 240 ? -14.153 -7.548 15.212 1.00 51.53 240 GLY A C 1
ATOM 2048 O O . GLY A 1 240 ? -13.368 -6.611 15.051 1.00 51.53 240 GLY A O 1
ATOM 2049 N N . LEU A 1 241 ? -14.256 -8.239 16.346 1.00 54.88 241 LEU A N 1
ATOM 2050 C CA . LEU A 1 241 ? -13.378 -8.086 17.499 1.00 54.88 241 LEU A CA 1
ATOM 2051 C C . LEU A 1 241 ? -12.729 -9.430 17.785 1.00 54.88 241 LEU A C 1
ATOM 2053 O O . LEU A 1 241 ? -13.426 -10.423 17.956 1.00 54.88 241 LEU A O 1
ATOM 2057 N N . HIS A 1 242 ? -11.405 -9.474 17.858 1.00 56.56 242 HIS A N 1
ATOM 2058 C CA . HIS A 1 242 ? -10.698 -10.686 18.255 1.00 56.56 242 HIS A CA 1
ATOM 2059 C C . HIS A 1 242 ? -9.672 -10.355 19.333 1.00 56.56 242 HIS A C 1
ATOM 2061 O O . HIS A 1 242 ? -8.828 -9.479 19.142 1.00 56.56 242 HIS A O 1
ATOM 2067 N N . GLN A 1 243 ? -9.746 -11.047 20.470 1.00 55.47 243 GLN A N 1
ATOM 2068 C CA . GLN A 1 243 ? -8.829 -10.861 21.590 1.00 55.47 243 GLN A CA 1
ATOM 2069 C C . GLN A 1 243 ? -7.974 -12.122 21.754 1.00 55.47 243 GLN A C 1
ATOM 2071 O O . GLN A 1 243 ? -8.418 -13.121 22.308 1.00 55.47 243 GLN A O 1
ATOM 2076 N N . SER A 1 244 ? -6.732 -12.074 21.271 1.00 51.78 244 SER A N 1
ATOM 2077 C CA . SER A 1 244 ? -5.757 -13.166 21.413 1.00 51.78 244 SER A CA 1
ATOM 2078 C C . SER A 1 244 ? -4.368 -12.576 21.607 1.00 51.78 244 SER A C 1
ATOM 2080 O O . SER A 1 244 ? -3.642 -12.336 20.642 1.00 51.78 244 SER A O 1
ATOM 2082 N N . GLY A 1 245 ? -4.024 -12.238 22.851 1.00 61.47 245 GLY A N 1
ATOM 2083 C CA . GLY A 1 245 ? -2.774 -11.548 23.199 1.00 61.47 245 GLY A CA 1
ATOM 2084 C C . GLY A 1 245 ? -2.686 -10.086 22.728 1.00 61.47 245 GLY A C 1
ATOM 2085 O O . GLY A 1 245 ? -2.026 -9.295 23.383 1.00 61.47 245 GLY A O 1
ATOM 2086 N N . ARG A 1 246 ? -3.385 -9.714 21.649 1.00 55.69 246 ARG A N 1
ATOM 2087 C CA . ARG A 1 246 ? -3.635 -8.358 21.127 1.00 55.69 246 ARG A CA 1
ATOM 2088 C C . ARG A 1 246 ? -5.133 -8.183 20.860 1.00 55.69 246 ARG A C 1
ATOM 2090 O O . ARG A 1 246 ? -5.845 -9.184 20.720 1.00 55.69 246 ARG A O 1
ATOM 2097 N N . THR A 1 247 ? -5.593 -6.936 20.791 1.00 58.34 247 THR A N 1
ATOM 2098 C CA . THR A 1 247 ? -6.975 -6.610 20.413 1.00 58.34 247 THR A CA 1
ATOM 2099 C C . THR A 1 247 ? -7.004 -6.252 18.933 1.00 58.34 247 THR A C 1
ATOM 2101 O O . THR A 1 247 ? -6.387 -5.279 18.510 1.00 58.34 247 THR A O 1
ATOM 2104 N N . TYR A 1 248 ? -7.731 -7.032 18.142 1.00 51.91 248 TYR A N 1
ATOM 2105 C CA . TYR A 1 248 ? -7.942 -6.769 16.723 1.00 51.91 248 TYR A CA 1
ATOM 2106 C C . TYR A 1 248 ? -9.354 -6.234 16.516 1.00 51.91 248 TYR A C 1
ATOM 2108 O O . TYR A 1 248 ? -10.322 -6.864 16.944 1.00 51.91 248 TYR A O 1
ATOM 2116 N N . ILE A 1 249 ? -9.453 -5.095 15.840 1.00 58.16 249 ILE A N 1
ATOM 2117 C CA . ILE A 1 249 ? -10.685 -4.487 15.346 1.00 58.16 249 ILE A CA 1
ATOM 2118 C C . ILE A 1 249 ? -10.598 -4.457 13.840 1.00 58.16 249 ILE A C 1
ATOM 2120 O O . ILE A 1 249 ? -9.643 -3.948 13.272 1.00 58.16 249 ILE A O 1
ATOM 2124 N N . TYR A 1 250 ? -11.613 -4.933 13.157 1.00 52.19 250 TYR A N 1
ATOM 2125 C CA . TYR A 1 250 ? -11.623 -4.834 11.712 1.00 52.19 250 TYR A CA 1
ATOM 2126 C C . TYR A 1 250 ? -13.059 -4.689 11.258 1.00 52.19 250 TYR A C 1
ATOM 2128 O O . TYR A 1 250 ? -13.932 -5.407 11.731 1.00 52.19 250 TYR A O 1
ATOM 2136 N N . SER A 1 251 ? -13.317 -3.742 10.361 1.00 43.75 251 SER A N 1
ATOM 2137 C CA . SER A 1 251 ? -14.528 -3.724 9.570 1.00 43.75 251 SER A CA 1
ATOM 2138 C C . SER A 1 251 ? -14.496 -4.988 8.719 1.00 43.75 251 SER A C 1
ATOM 2140 O O . SER A 1 251 ? -13.790 -5.101 7.714 1.00 43.75 251 SER A O 1
ATOM 2142 N N . LEU A 1 252 ? -15.210 -5.989 9.181 1.00 44.94 252 LEU A N 1
ATOM 2143 C CA . LEU A 1 252 ? -15.631 -7.081 8.352 1.00 44.94 252 LEU A CA 1
ATOM 2144 C C . LEU A 1 252 ? -16.747 -6.562 7.435 1.00 44.94 252 LEU A C 1
ATOM 2146 O O . LEU A 1 252 ? -17.416 -5.572 7.710 1.00 44.94 252 LEU A O 1
ATOM 2150 N N . ALA A 1 253 ? -17.049 -7.295 6.376 1.00 37.97 253 ALA A N 1
ATOM 2151 C CA . ALA A 1 253 ? -18.414 -7.260 5.865 1.00 37.97 253 ALA A CA 1
ATOM 2152 C C . ALA A 1 253 ? -19.389 -8.006 6.818 1.00 37.97 253 ALA A C 1
ATOM 2154 O O . ALA A 1 253 ? -20.574 -8.081 6.530 1.00 37.97 253 ALA A O 1
ATOM 2155 N N . PHE A 1 254 ? -18.921 -8.518 7.969 1.00 35.88 254 PHE A N 1
ATOM 2156 C CA . PHE A 1 254 ? -19.600 -9.493 8.829 1.00 35.88 254 PHE A CA 1
ATOM 2157 C C . PHE A 1 254 ? -19.076 -9.536 10.283 1.00 35.88 254 PHE A C 1
ATOM 2159 O O . PHE A 1 254 ? -17.973 -9.992 10.502 1.00 35.88 254 PHE A O 1
ATOM 2166 N N . GLN A 1 255 ? -19.818 -9.134 11.313 1.00 33.84 255 GLN A N 1
ATOM 2167 C CA . GLN A 1 255 ? -19.367 -9.252 12.714 1.00 33.84 255 GLN A CA 1
ATOM 2168 C C . GLN A 1 255 ? -19.673 -10.637 13.316 1.00 33.84 255 GLN A C 1
ATOM 2170 O O . GLN A 1 255 ? -20.796 -11.112 13.178 1.00 33.84 255 GLN A O 1
ATOM 2175 N N . PHE A 1 256 ? -18.728 -11.243 14.057 1.00 41.94 256 PHE A N 1
ATOM 2176 C CA . PHE A 1 256 ? -18.897 -12.564 14.685 1.00 41.94 256 PHE A CA 1
ATOM 2177 C C . PHE A 1 256 ? -18.311 -12.637 16.102 1.00 41.94 256 PHE A C 1
ATOM 2179 O O . PHE A 1 256 ? -17.166 -13.033 16.280 1.00 41.94 256 PHE A O 1
ATOM 2186 N N . ASN A 1 257 ? -19.110 -12.300 17.118 1.00 36.34 257 ASN A N 1
ATOM 2187 C CA . ASN A 1 257 ? -18.821 -12.715 18.501 1.00 36.34 257 ASN A CA 1
ATOM 2188 C C . ASN A 1 257 ? -19.641 -13.947 18.928 1.00 36.34 257 ASN A C 1
ATOM 2190 O O . ASN A 1 257 ? -19.388 -14.500 19.991 1.00 36.34 257 ASN A O 1
ATOM 2194 N N . GLU A 1 258 ? -20.596 -14.398 18.107 1.00 38.53 258 GLU A N 1
ATOM 2195 C CA . GLU A 1 258 ? -21.486 -15.528 18.427 1.00 38.53 258 GLU A CA 1
ATOM 2196 C C . GLU A 1 258 ? -21.393 -16.692 17.426 1.00 38.53 258 GLU A C 1
ATOM 2198 O O . GLU A 1 258 ? -22.049 -17.715 17.599 1.00 38.53 258 GLU A O 1
ATOM 2203 N N . LEU A 1 259 ? -20.570 -16.564 16.380 1.00 42.22 259 LEU A N 1
ATOM 2204 C CA . LEU A 1 259 ? -20.401 -17.594 15.354 1.00 42.22 259 LEU A CA 1
ATOM 2205 C C . LEU A 1 259 ? -19.079 -18.304 15.579 1.00 42.22 259 LEU A C 1
ATOM 2207 O O . LEU A 1 259 ? -18.002 -17.756 15.365 1.00 42.22 259 LEU A O 1
ATOM 2211 N N . ASN A 1 260 ? -19.195 -19.519 16.107 1.00 38.69 260 ASN A N 1
ATOM 2212 C CA . ASN A 1 260 ? -18.090 -20.215 16.742 1.00 38.69 260 ASN A CA 1
ATOM 2213 C C . ASN A 1 260 ? -17.037 -20.757 15.772 1.00 38.69 260 ASN A C 1
ATOM 2215 O O . ASN A 1 260 ? -16.011 -21.172 16.282 1.00 38.69 260 ASN A O 1
ATOM 2219 N N . ASN A 1 261 ? -17.228 -20.763 14.443 1.00 47.81 261 ASN A N 1
ATOM 2220 C CA . ASN A 1 261 ? -16.171 -21.078 13.465 1.00 47.81 261 ASN A CA 1
ATOM 2221 C C . ASN A 1 261 ? -16.548 -20.617 12.042 1.00 47.81 261 ASN A C 1
ATOM 2223 O O . ASN A 1 261 ? -17.693 -20.742 11.619 1.00 47.81 261 ASN A O 1
ATOM 2227 N N . PHE A 1 262 ? -15.561 -20.158 11.273 1.00 45.12 262 PHE A N 1
ATOM 2228 C CA . PHE A 1 262 ? -15.644 -20.008 9.816 1.00 45.12 262 PHE A CA 1
ATOM 2229 C C . PHE A 1 262 ? -14.599 -20.917 9.188 1.00 45.12 262 PHE A C 1
ATOM 2231 O O . PHE A 1 262 ? -13.425 -20.837 9.543 1.00 45.12 262 PHE A O 1
ATOM 2238 N N . SER A 1 263 ? -15.001 -21.748 8.233 1.00 41.75 263 SER A N 1
ATOM 2239 C CA . SER A 1 263 ? -14.067 -22.479 7.371 1.00 41.75 263 SER A CA 1
ATOM 2240 C C . SER A 1 263 ? -13.580 -21.606 6.203 1.00 41.75 263 SER A C 1
ATOM 2242 O O . SER A 1 263 ? -12.410 -21.695 5.837 1.00 41.75 263 SER A O 1
ATOM 2244 N N . ASN A 1 264 ? -14.429 -20.727 5.643 1.00 46.84 264 ASN A N 1
ATOM 2245 C CA . ASN A 1 264 ? -14.047 -19.633 4.729 1.00 46.84 264 ASN A CA 1
ATOM 2246 C C . ASN A 1 264 ? -15.123 -18.517 4.678 1.00 46.84 264 ASN A C 1
ATOM 2248 O O . ASN A 1 264 ? -16.199 -18.671 5.248 1.00 46.84 264 ASN A O 1
ATOM 2252 N N . PHE A 1 265 ? -14.855 -17.405 3.973 1.00 46.88 265 PHE A N 1
ATOM 2253 C CA . PHE A 1 265 ? -15.724 -16.208 3.898 1.00 46.88 265 PHE A CA 1
ATOM 2254 C C . PHE A 1 265 ? -17.152 -16.440 3.363 1.00 46.88 265 PHE A C 1
ATOM 2256 O O . PHE A 1 265 ? -17.999 -15.563 3.518 1.00 46.88 265 PHE A O 1
ATOM 2263 N N . ASN A 1 266 ? -17.430 -17.598 2.756 1.00 50.19 266 ASN A N 1
ATOM 2264 C CA . ASN A 1 266 ? -18.739 -17.969 2.217 1.00 50.19 266 ASN A CA 1
ATOM 2265 C C . ASN A 1 266 ? -19.466 -19.036 3.062 1.00 50.19 266 ASN A C 1
ATOM 2267 O O . ASN A 1 266 ? -20.534 -19.497 2.646 1.00 50.19 266 ASN A O 1
ATOM 2271 N N . GLN A 1 267 ? -18.898 -19.462 4.201 1.00 52.75 267 GLN A N 1
ATOM 2272 C CA . GLN A 1 267 ? -19.486 -20.488 5.076 1.00 52.75 267 GLN A CA 1
ATOM 2273 C C . GLN A 1 267 ? -19.604 -19.998 6.514 1.00 52.75 267 GLN A C 1
ATOM 2275 O O . GLN A 1 267 ? -18.596 -19.687 7.137 1.00 52.75 267 GLN A O 1
ATOM 2280 N N . VAL A 1 268 ? -20.817 -19.983 7.060 1.00 59.69 268 VAL A N 1
ATOM 2281 C CA . VAL A 1 268 ? -21.088 -19.571 8.448 1.00 59.69 268 VAL A CA 1
ATOM 2282 C C . VAL A 1 268 ? -21.441 -20.779 9.302 1.00 59.69 268 VAL A C 1
ATOM 2284 O O . VAL A 1 268 ? -22.395 -21.462 8.952 1.00 59.69 268 VAL A O 1
ATOM 2287 N N . LEU A 1 269 ? -20.786 -20.989 10.450 1.00 63.00 269 LEU A N 1
ATOM 2288 C CA . LEU A 1 269 ? -21.281 -21.898 11.494 1.00 63.00 269 LEU A CA 1
ATOM 2289 C C . LEU A 1 269 ? -21.967 -21.108 12.616 1.00 63.00 269 LEU A C 1
ATOM 2291 O O . LEU A 1 269 ? -21.306 -20.328 13.307 1.00 63.00 269 LEU A O 1
ATOM 2295 N N . SER A 1 270 ? -23.263 -21.347 12.841 1.00 61.56 270 SER A N 1
ATOM 2296 C CA . SER A 1 270 ? -24.023 -20.732 13.942 1.00 61.56 270 SER A CA 1
ATOM 2297 C C . SER A 1 270 ? -24.624 -21.747 14.906 1.00 61.56 270 SER A C 1
ATOM 2299 O O . SER A 1 270 ? -25.123 -22.797 14.501 1.00 61.56 270 SER A O 1
ATOM 2301 N N . ASN A 1 271 ? -24.631 -21.386 16.190 1.00 62.03 271 ASN A N 1
ATOM 2302 C CA . ASN A 1 271 ? -25.458 -22.001 17.230 1.00 62.03 271 ASN A CA 1
ATOM 2303 C C . ASN A 1 271 ? -26.569 -21.054 17.740 1.00 62.03 271 ASN A C 1
ATOM 2305 O O . ASN A 1 271 ? -27.303 -21.430 18.653 1.00 62.03 271 ASN A O 1
ATOM 2309 N N . ASN A 1 272 ? -26.678 -19.846 17.171 1.00 63.78 272 ASN A N 1
ATOM 2310 C CA . ASN A 1 272 ? -27.701 -18.849 17.471 1.00 63.78 272 ASN A CA 1
ATOM 2311 C C . ASN A 1 272 ? -28.494 -18.521 16.194 1.00 63.78 272 ASN A C 1
ATOM 2313 O O . ASN A 1 272 ? -27.999 -17.848 15.292 1.00 63.78 272 ASN A O 1
ATOM 2317 N N . GLU A 1 273 ? -29.729 -19.004 16.098 1.00 65.19 273 GLU A N 1
ATOM 2318 C CA . GLU A 1 273 ? -30.592 -18.796 14.925 1.00 65.19 273 GLU A CA 1
ATOM 2319 C C . GLU A 1 273 ? -31.049 -17.334 14.782 1.00 65.19 273 GLU A C 1
ATOM 2321 O O . GLU A 1 273 ? -31.234 -16.839 13.667 1.00 65.19 273 GLU A O 1
ATOM 2326 N N . GLN A 1 274 ? -31.167 -16.611 15.900 1.00 64.06 274 GLN A N 1
ATOM 2327 C CA . GLN A 1 274 ? -31.681 -15.241 15.943 1.00 64.06 274 GLN A CA 1
ATOM 2328 C C . GLN A 1 274 ? -30.772 -14.262 15.179 1.00 64.06 274 GLN A C 1
ATOM 2330 O O . GLN A 1 274 ? -31.251 -13.361 14.487 1.00 64.06 274 GLN A O 1
ATOM 2335 N N . ILE A 1 275 ? -29.453 -14.494 15.195 1.00 59.97 275 ILE A N 1
ATOM 2336 C CA . ILE A 1 275 ? -28.478 -13.636 14.504 1.00 59.97 275 ILE A CA 1
ATOM 2337 C C . ILE A 1 275 ? -28.666 -13.643 12.978 1.00 59.97 275 ILE A C 1
ATOM 2339 O O . ILE A 1 275 ? -28.404 -12.632 12.319 1.00 59.97 275 ILE A O 1
ATOM 2343 N N . LEU A 1 276 ? -29.166 -14.754 12.420 1.00 63.03 276 LEU A N 1
ATOM 2344 C CA . LEU A 1 276 ? -29.437 -14.909 10.987 1.00 63.03 276 LEU A CA 1
ATOM 2345 C C . LEU A 1 276 ? -30.669 -14.096 10.565 1.00 63.03 276 LEU A C 1
ATOM 2347 O O . LEU A 1 276 ? -30.740 -13.615 9.432 1.00 63.03 276 LEU A O 1
ATOM 2351 N N . HIS A 1 277 ? -31.611 -13.896 11.488 1.00 62.38 277 HIS A N 1
ATOM 2352 C CA . HIS A 1 277 ? -32.817 -13.098 11.284 1.00 62.38 277 HIS A CA 1
ATOM 2353 C C . HIS A 1 277 ? -32.556 -11.595 11.371 1.00 62.38 277 HIS A C 1
ATOM 2355 O O . HIS A 1 277 ? -32.985 -10.840 10.490 1.00 62.38 277 HIS A O 1
ATOM 2361 N N . ASP A 1 278 ? -31.849 -11.172 12.416 1.00 58.81 278 ASP A N 1
ATOM 2362 C CA . ASP A 1 278 ? -31.768 -9.757 12.788 1.00 58.81 278 ASP A CA 1
ATOM 2363 C C . ASP A 1 278 ? -30.798 -8.964 11.895 1.00 58.81 278 ASP A C 1
ATOM 2365 O O . ASP A 1 278 ? -30.854 -7.737 11.835 1.00 58.81 278 ASP A O 1
ATOM 2369 N N . ASN A 1 279 ? -29.952 -9.655 11.123 1.00 57.56 279 ASN A N 1
ATOM 2370 C CA . ASN A 1 279 ? -28.851 -9.041 10.381 1.00 57.56 279 ASN A CA 1
ATOM 2371 C C . ASN A 1 279 ? -28.914 -9.269 8.860 1.00 57.56 279 ASN A C 1
ATOM 2373 O O . ASN A 1 279 ? -27.907 -9.561 8.218 1.00 57.56 279 ASN A O 1
ATOM 2377 N N . ARG A 1 280 ? -30.096 -9.102 8.251 1.00 60.59 280 ARG A N 1
ATOM 2378 C CA . ARG A 1 280 ? -30.369 -9.406 6.824 1.00 60.59 280 ARG A CA 1
ATOM 2379 C C . ARG A 1 280 ? -29.348 -8.853 5.824 1.00 60.59 280 ARG A C 1
ATOM 2381 O O . ARG A 1 280 ? -29.058 -9.497 4.823 1.00 60.59 280 ARG A O 1
ATOM 2388 N N . ARG A 1 281 ? -28.800 -7.660 6.081 1.00 57.16 281 ARG A N 1
ATOM 2389 C CA . ARG A 1 281 ? -27.834 -6.997 5.186 1.00 57.16 281 ARG A CA 1
ATOM 2390 C C . ARG A 1 281 ? -26.509 -7.753 5.070 1.00 57.16 281 ARG A C 1
ATOM 2392 O O . ARG A 1 281 ? -25.844 -7.634 4.045 1.00 57.16 281 ARG A O 1
ATOM 2399 N N . LEU A 1 282 ? -26.150 -8.537 6.087 1.00 56.97 282 LEU A N 1
ATOM 2400 C CA . LEU A 1 282 ? -24.900 -9.292 6.112 1.00 56.97 282 LEU A CA 1
ATOM 2401 C C . LEU A 1 282 ? -24.913 -10.402 5.062 1.00 56.97 282 LEU A C 1
ATOM 2403 O O . LEU A 1 282 ? -23.920 -10.646 4.397 1.00 56.97 282 LEU A O 1
ATOM 2407 N N . TRP A 1 283 ? -26.051 -11.047 4.835 1.00 63.34 283 TRP A N 1
ATOM 2408 C CA . TRP A 1 283 ? -26.057 -12.385 4.249 1.00 63.34 283 TRP A CA 1
ATOM 2409 C C . TRP A 1 283 ? -26.166 -12.454 2.723 1.00 63.34 283 TRP A C 1
ATOM 2411 O O . TRP A 1 283 ? -26.220 -13.538 2.145 1.00 63.34 283 TRP A O 1
ATOM 2421 N N . SER A 1 284 ? -26.156 -11.302 2.051 1.00 68.06 284 SER A N 1
ATOM 2422 C CA . SER A 1 284 ? -26.389 -11.189 0.603 1.00 68.06 284 SER A CA 1
ATOM 2423 C C . SER A 1 284 ? -25.384 -11.948 -0.277 1.00 68.06 284 SER A C 1
ATOM 2425 O O . SER A 1 284 ? -25.694 -12.268 -1.426 1.00 68.06 284 SER A O 1
ATOM 2427 N N . ASN A 1 285 ? -24.194 -12.250 0.252 1.00 65.19 285 ASN A N 1
ATOM 2428 C CA . ASN A 1 285 ? -23.119 -12.938 -0.468 1.00 65.19 285 ASN A CA 1
ATOM 2429 C C . ASN A 1 285 ? -22.816 -14.354 0.037 1.00 65.19 285 ASN A C 1
ATOM 2431 O O . ASN A 1 285 ? -21.924 -15.003 -0.501 1.00 65.19 285 ASN A O 1
ATOM 2435 N N . ILE A 1 286 ? -23.539 -14.840 1.044 1.00 65.75 286 ILE A N 1
ATOM 2436 C CA . ILE A 1 286 ? -23.251 -16.137 1.659 1.00 65.75 286 ILE A CA 1
ATOM 2437 C C . ILE A 1 286 ? -23.839 -17.257 0.811 1.00 65.75 286 ILE A C 1
ATOM 2439 O O . ILE A 1 286 ? -25.015 -17.220 0.455 1.00 65.75 286 ILE A O 1
ATOM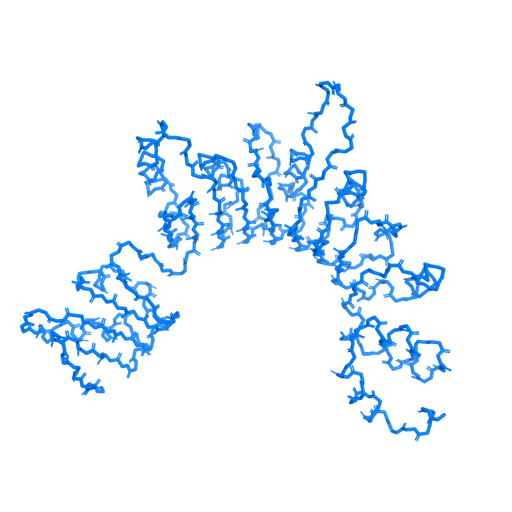 2443 N N . THR A 1 287 ? -23.008 -18.251 0.489 1.00 72.25 287 THR A N 1
ATOM 2444 C CA . THR A 1 287 ? -23.398 -19.387 -0.355 1.00 72.25 287 THR A CA 1
ATOM 2445 C C . THR A 1 287 ? -23.606 -20.674 0.432 1.00 72.25 287 THR A C 1
ATOM 2447 O O . THR A 1 287 ? -24.255 -21.588 -0.081 1.00 72.25 287 THR A O 1
ATOM 2450 N N . SER A 1 288 ? -23.117 -20.753 1.673 1.00 74.19 288 SER A N 1
ATOM 2451 C CA . SER A 1 288 ? -23.319 -21.913 2.543 1.00 74.19 288 SER A CA 1
ATOM 2452 C C . SER A 1 288 ? -23.457 -21.532 4.018 1.00 74.19 288 SER A C 1
ATOM 2454 O O . SER A 1 288 ? -22.796 -20.608 4.492 1.00 74.19 288 SER A O 1
ATOM 2456 N N . ILE A 1 289 ? -24.293 -22.261 4.756 1.00 71.81 289 ILE A N 1
ATOM 2457 C CA . ILE A 1 289 ? -24.369 -22.169 6.221 1.00 71.81 289 ILE A CA 1
ATOM 2458 C C . ILE A 1 289 ? -24.338 -23.562 6.851 1.00 71.81 289 ILE A C 1
ATOM 2460 O O . ILE A 1 289 ? -24.859 -24.526 6.294 1.00 71.81 289 ILE A O 1
ATOM 2464 N N . GLU A 1 290 ? -23.754 -23.653 8.035 1.00 75.00 290 GLU A N 1
ATOM 2465 C CA . GLU A 1 290 ? -23.784 -24.806 8.919 1.00 75.00 290 GLU A CA 1
ATOM 2466 C C . GLU A 1 290 ? -24.535 -24.410 10.207 1.00 75.00 290 GLU A C 1
ATOM 2468 O O . GLU A 1 290 ? -24.189 -23.430 10.872 1.00 75.00 290 GLU A O 1
ATOM 2473 N N . LEU A 1 291 ? -25.585 -25.148 10.565 1.00 72.56 291 LEU A N 1
ATOM 2474 C CA . LEU A 1 291 ? -26.382 -24.915 11.770 1.00 72.56 291 LEU A CA 1
ATOM 2475 C C . LEU A 1 291 ? -26.168 -26.062 12.750 1.00 72.56 291 LEU A C 1
ATOM 2477 O O . LEU A 1 291 ? -26.369 -27.225 12.397 1.00 72.56 291 LEU A O 1
ATOM 2481 N N . VAL A 1 292 ? -25.778 -25.741 13.985 1.00 70.06 292 VAL A N 1
ATOM 2482 C CA . VAL A 1 292 ? -25.724 -26.730 15.069 1.00 70.06 292 VAL A CA 1
ATOM 2483 C C . VAL A 1 292 ? -27.105 -26.831 15.692 1.00 70.06 292 VAL A C 1
ATOM 2485 O O . VAL A 1 292 ? -27.546 -25.941 16.420 1.00 70.06 292 VAL A O 1
ATOM 2488 N N . VAL A 1 293 ? -27.786 -27.927 15.401 1.00 68.94 293 VAL A N 1
ATOM 2489 C CA . VAL A 1 293 ? -29.184 -28.135 15.745 1.00 68.94 293 VAL A CA 1
A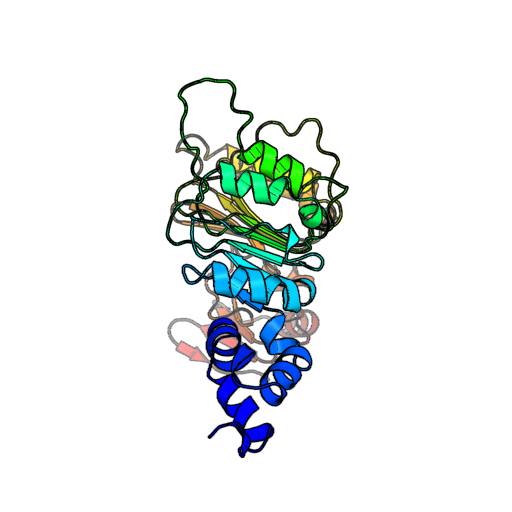TOM 2490 C C . VAL A 1 293 ? -29.239 -28.909 17.056 1.00 68.94 293 VAL A C 1
ATOM 2492 O O . VAL A 1 293 ? -28.693 -30.005 17.163 1.00 68.94 293 VAL A O 1
ATOM 2495 N N . LYS A 1 294 ? -29.858 -28.319 18.082 1.00 65.00 294 LYS A N 1
ATOM 2496 C CA . LYS A 1 294 ? -30.079 -28.993 19.375 1.00 65.00 294 LYS A CA 1
ATOM 2497 C C . LYS A 1 294 ? -31.494 -29.561 19.525 1.00 65.00 294 LYS A C 1
ATOM 2499 O O . LYS A 1 294 ? -31.679 -30.437 20.356 1.00 65.00 294 LYS A O 1
ATOM 2504 N N . ASN A 1 295 ? -32.458 -29.056 18.749 1.00 65.38 295 ASN A N 1
ATOM 2505 C CA . ASN A 1 295 ? -33.890 -29.377 18.800 1.00 65.38 295 ASN A CA 1
ATOM 2506 C C . ASN A 1 295 ? -34.487 -29.375 17.378 1.00 65.38 295 ASN A C 1
ATOM 2508 O O . ASN A 1 295 ? -33.817 -28.983 16.432 1.00 65.38 295 ASN A O 1
ATOM 2512 N N . GLN A 1 296 ? -35.764 -29.742 17.220 1.00 64.88 296 GLN A N 1
ATOM 2513 C CA . GLN A 1 296 ? -36.468 -29.663 15.932 1.00 64.88 296 GLN A CA 1
ATOM 2514 C C . GLN A 1 296 ? -36.366 -28.264 15.299 1.00 64.88 296 GLN A C 1
ATOM 2516 O O . GLN A 1 296 ? -36.690 -27.261 15.935 1.00 64.88 296 GLN A O 1
ATOM 2521 N N . ILE A 1 297 ? -35.939 -28.212 14.034 1.00 64.19 297 ILE A N 1
ATOM 2522 C CA . ILE A 1 297 ? -35.773 -26.958 13.293 1.00 64.19 297 ILE A CA 1
ATOM 2523 C C . ILE A 1 297 ? -37.136 -26.424 12.875 1.00 64.19 297 ILE A C 1
ATOM 2525 O O . ILE A 1 297 ? -37.955 -27.130 12.284 1.00 64.19 297 ILE A O 1
ATOM 2529 N N . ASN A 1 298 ? -37.355 -25.140 13.129 1.00 73.38 298 ASN A N 1
ATOM 2530 C CA . ASN A 1 298 ? -38.542 -24.441 12.674 1.00 73.38 298 ASN A CA 1
ATOM 2531 C C . ASN A 1 298 ? -38.509 -24.282 11.143 1.00 73.38 298 ASN A C 1
ATOM 2533 O O . ASN A 1 298 ? -37.632 -23.612 10.611 1.00 73.38 298 ASN A O 1
ATOM 2537 N N . LEU A 1 299 ? -39.478 -24.841 10.411 1.00 71.88 299 LEU A N 1
ATOM 2538 C CA . LEU A 1 299 ? -39.552 -24.697 8.946 1.00 71.88 299 LEU A CA 1
ATOM 2539 C C . LEU A 1 299 ? -39.620 -23.230 8.483 1.00 71.88 299 LEU A C 1
ATOM 2541 O O . LEU A 1 299 ? -39.115 -22.897 7.408 1.00 71.88 299 LEU A O 1
ATOM 2545 N N . ASN A 1 300 ? -40.161 -22.336 9.315 1.00 75.12 300 ASN A N 1
ATOM 2546 C CA . ASN A 1 300 ? -40.193 -20.902 9.028 1.00 75.12 300 ASN A CA 1
ATOM 2547 C C . ASN A 1 300 ? -38.787 -20.276 9.032 1.00 75.12 300 ASN A C 1
ATOM 2549 O O . ASN A 1 300 ? -38.574 -19.263 8.364 1.00 75.12 300 ASN A O 1
ATOM 2553 N N . LEU A 1 301 ? -37.822 -20.893 9.726 1.00 72.88 301 LEU A N 1
ATOM 2554 C CA . LEU A 1 301 ? -36.418 -20.479 9.726 1.00 72.88 301 LEU A CA 1
ATOM 2555 C C . LEU A 1 301 ? -35.780 -20.678 8.346 1.00 72.88 301 LEU A C 1
ATOM 2557 O O . LEU A 1 301 ? -35.047 -19.823 7.867 1.00 72.88 301 LEU A O 1
ATOM 2561 N N . PHE A 1 302 ? -36.070 -21.784 7.660 1.00 74.88 302 PHE A N 1
ATOM 2562 C CA . PHE A 1 302 ? -35.502 -22.019 6.328 1.00 74.88 302 PHE A CA 1
ATOM 2563 C C . PHE A 1 302 ? -36.002 -21.003 5.307 1.00 74.88 302 PHE A C 1
ATOM 2565 O O . PHE A 1 302 ? -35.229 -20.497 4.492 1.00 74.88 302 PHE A O 1
ATOM 2572 N N . GLN A 1 303 ? -37.293 -20.678 5.369 1.00 75.00 303 GLN A N 1
ATOM 2573 C CA . GLN A 1 303 ? -37.890 -19.682 4.487 1.00 75.00 303 GLN A CA 1
ATOM 2574 C C . GLN A 1 303 ? -37.319 -18.289 4.759 1.00 75.00 303 GLN A C 1
ATOM 2576 O O . GLN A 1 303 ? -36.959 -17.580 3.819 1.00 75.00 303 GLN A O 1
ATOM 2581 N N . SER A 1 304 ? -37.172 -17.907 6.029 1.00 71.00 304 SER A N 1
ATOM 2582 C CA . SER A 1 304 ? -36.588 -16.614 6.387 1.00 71.00 304 SER A CA 1
ATOM 2583 C C . SER A 1 304 ? -35.115 -16.514 5.988 1.00 71.00 304 SER A C 1
ATOM 2585 O O . SER A 1 304 ? -34.702 -15.485 5.452 1.00 71.00 304 SER A O 1
ATOM 2587 N N . ILE A 1 305 ? -34.339 -17.585 6.168 1.00 72.81 305 ILE A N 1
ATOM 2588 C CA . ILE A 1 305 ? -32.946 -17.665 5.730 1.00 72.81 305 ILE A CA 1
ATOM 2589 C C . ILE A 1 305 ? -32.862 -17.525 4.205 1.00 72.81 305 ILE A C 1
ATOM 2591 O O . ILE A 1 305 ? -32.125 -16.663 3.739 1.00 72.81 305 ILE A O 1
ATOM 2595 N N . LYS A 1 306 ? -33.645 -18.276 3.415 1.00 74.69 306 LYS A N 1
ATOM 2596 C CA . LYS A 1 306 ? -33.630 -18.154 1.940 1.00 74.69 306 LYS A CA 1
ATOM 2597 C C . LYS A 1 306 ? -33.990 -16.738 1.466 1.00 74.69 306 LYS A C 1
ATOM 2599 O O . LYS A 1 306 ? -33.373 -16.235 0.532 1.00 74.69 306 LYS A O 1
ATOM 2604 N N . ILE A 1 307 ? -34.933 -16.065 2.131 1.00 77.31 307 ILE A N 1
ATOM 2605 C CA . ILE A 1 307 ? -35.298 -14.669 1.822 1.00 77.31 307 ILE A CA 1
ATOM 2606 C C . ILE A 1 307 ? -34.141 -13.707 2.126 1.00 77.31 307 ILE A C 1
ATOM 2608 O O . ILE A 1 307 ? -33.886 -12.776 1.364 1.00 77.31 307 ILE A O 1
ATOM 2612 N N . ASN A 1 308 ? -33.442 -13.920 3.241 1.00 67.12 308 ASN A N 1
ATOM 2613 C CA . ASN A 1 308 ? -32.370 -13.034 3.689 1.00 67.12 308 ASN A CA 1
ATOM 2614 C C . ASN A 1 308 ? -31.021 -13.332 3.011 1.00 67.12 308 ASN A C 1
ATOM 2616 O O . ASN A 1 308 ? -30.147 -12.467 2.994 1.00 67.12 308 ASN A O 1
ATOM 2620 N N . MET A 1 309 ? -30.850 -14.533 2.452 1.00 76.19 309 MET A N 1
ATOM 2621 C CA . MET A 1 309 ? -29.611 -15.037 1.856 1.00 76.19 309 MET A CA 1
ATOM 2622 C C . MET A 1 309 ? -2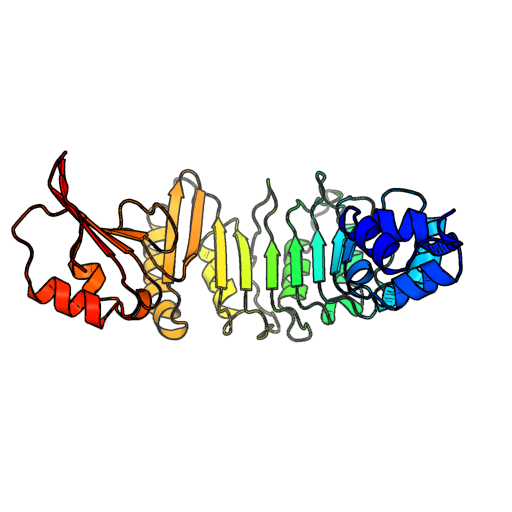9.855 -15.499 0.405 1.00 76.19 309 MET A C 1
ATOM 2624 O O . MET A 1 309 ? -29.853 -16.696 0.122 1.00 76.19 309 MET A O 1
ATOM 2628 N N . PRO A 1 310 ? -30.061 -14.581 -0.556 1.00 75.94 310 PRO A N 1
ATOM 2629 C CA . PRO A 1 310 ? -30.494 -14.931 -1.914 1.00 75.94 310 PRO A CA 1
ATOM 2630 C C . PRO A 1 310 ? -29.481 -15.765 -2.716 1.00 75.94 310 PRO A C 1
ATOM 2632 O O . PRO A 1 310 ? -29.851 -16.372 -3.715 1.00 75.94 310 PRO A O 1
ATOM 2635 N N . LYS A 1 311 ? -28.205 -15.790 -2.307 1.00 76.44 311 LYS A N 1
ATOM 2636 C CA . LYS A 1 311 ? -27.144 -16.596 -2.937 1.00 76.44 311 LYS A CA 1
ATOM 2637 C C . LYS A 1 311 ? -26.864 -17.910 -2.202 1.00 76.44 311 LYS A C 1
ATOM 2639 O O . LYS A 1 311 ? -25.921 -18.615 -2.563 1.00 76.44 311 LYS A O 1
ATOM 2644 N N . LEU A 1 312 ? -27.647 -18.227 -1.172 1.00 79.44 312 LEU A N 1
ATOM 2645 C CA . LEU A 1 312 ? -27.449 -19.418 -0.364 1.00 79.44 312 LEU A CA 1
ATOM 2646 C C . LEU A 1 312 ? -27.759 -20.667 -1.185 1.00 79.44 312 LEU A C 1
ATOM 2648 O O . LEU A 1 312 ? -28.893 -20.890 -1.595 1.00 79.44 312 LEU A O 1
ATOM 2652 N N . SER A 1 313 ? -26.727 -21.472 -1.408 1.00 81.94 313 SER A N 1
ATOM 2653 C CA . SER A 1 313 ? -26.780 -22.709 -2.191 1.00 81.94 313 SER A CA 1
ATOM 2654 C C . SER A 1 313 ? -26.754 -23.972 -1.335 1.00 81.94 313 SER A C 1
ATOM 2656 O O . SER A 1 313 ? -26.996 -25.053 -1.848 1.00 81.94 313 SER A O 1
ATOM 2658 N N . SER A 1 314 ? -26.429 -23.868 -0.041 1.00 79.25 314 SER A N 1
ATOM 2659 C CA . SER A 1 314 ? -26.381 -25.034 0.846 1.00 79.25 314 SER A CA 1
ATOM 2660 C C . SER A 1 314 ? -26.623 -24.683 2.311 1.00 79.25 314 SER A C 1
ATOM 2662 O O . SER A 1 314 ? -26.146 -23.666 2.822 1.00 79.25 314 SER A O 1
ATOM 2664 N N . ILE A 1 315 ? -27.343 -25.570 2.999 1.00 77.38 315 ILE A N 1
ATOM 2665 C CA . ILE A 1 315 ? -27.544 -25.545 4.450 1.00 77.38 315 ILE A CA 1
ATOM 2666 C C . ILE A 1 315 ? -27.171 -26.919 5.000 1.00 77.38 315 ILE A C 1
ATOM 2668 O O . ILE A 1 315 ? -27.785 -27.927 4.647 1.00 77.38 315 ILE A O 1
ATOM 2672 N N . LYS A 1 316 ? -26.160 -26.970 5.863 1.00 77.94 316 LYS A N 1
ATOM 2673 C CA . LYS A 1 316 ? -25.732 -28.185 6.556 1.00 77.94 316 LYS A CA 1
ATOM 2674 C C . LYS A 1 316 ? -26.230 -28.151 7.992 1.00 77.94 316 LYS A C 1
ATOM 2676 O O . LYS A 1 316 ? -26.108 -27.136 8.669 1.00 77.94 316 LYS A O 1
ATOM 2681 N N . LEU A 1 317 ? -26.760 -29.270 8.463 1.00 75.56 317 LEU A N 1
ATOM 2682 C CA . LEU A 1 317 ? -27.276 -29.413 9.819 1.00 75.56 317 LEU A CA 1
ATOM 2683 C C . LEU A 1 317 ? -26.368 -30.367 10.593 1.00 75.56 317 LEU A C 1
ATOM 2685 O O . LEU A 1 317 ? -26.066 -31.466 10.122 1.00 75.56 317 LEU A O 1
ATOM 2689 N N . ILE A 1 318 ? -25.914 -29.938 11.766 1.00 72.19 318 ILE A N 1
ATOM 2690 C CA . ILE A 1 318 ? -25.021 -30.704 12.636 1.00 72.19 318 ILE A CA 1
ATOM 2691 C C . ILE A 1 318 ? -25.792 -31.045 13.910 1.00 72.19 318 ILE A C 1
ATOM 2693 O O . ILE A 1 318 ? -26.125 -30.149 14.684 1.00 72.19 318 ILE A O 1
ATOM 2697 N N . GLU A 1 319 ? -26.065 -32.330 14.132 1.00 67.44 319 GLU A N 1
ATOM 2698 C CA . GLU A 1 319 ? -26.808 -32.825 15.294 1.00 67.44 319 GLU A CA 1
ATOM 2699 C C . GLU A 1 319 ? -25.921 -33.814 16.072 1.00 67.44 319 GLU A C 1
ATOM 2701 O O . GLU A 1 319 ? -25.756 -34.982 15.713 1.00 67.44 319 GLU A O 1
ATOM 2706 N N . GLY A 1 320 ? -25.265 -33.329 17.131 1.00 64.94 320 GLY A N 1
ATOM 2707 C CA . GLY A 1 320 ? -24.289 -34.133 17.878 1.00 64.94 320 GLY A CA 1
ATOM 2708 C C . GLY A 1 320 ? -23.098 -34.611 17.014 1.00 64.94 320 GLY A C 1
ATOM 2709 O O . GLY A 1 320 ? -22.740 -33.952 16.041 1.00 64.94 320 GLY A O 1
ATOM 2710 N N . PRO A 1 321 ? -22.437 -35.740 17.349 1.00 51.03 321 PRO A N 1
ATOM 2711 C CA . PRO A 1 321 ? -21.255 -36.239 16.629 1.00 51.03 321 PRO A CA 1
ATOM 2712 C C . PRO A 1 321 ? -21.560 -36.887 15.262 1.00 51.03 321 PRO A C 1
ATOM 2714 O O . PRO A 1 321 ? -20.703 -37.580 14.712 1.00 51.03 321 PRO A O 1
ATOM 2717 N N . ARG A 1 322 ? -22.767 -36.716 14.707 1.00 45.22 322 ARG A N 1
ATOM 2718 C CA . ARG A 1 322 ? -23.149 -37.258 13.394 1.00 45.22 322 ARG A CA 1
ATOM 2719 C C . ARG A 1 322 ? -23.579 -36.120 12.465 1.00 45.22 322 ARG A C 1
ATOM 2721 O O . ARG A 1 322 ? -24.352 -35.250 12.844 1.00 45.22 322 ARG A O 1
ATOM 2728 N N . ASN A 1 323 ? -23.059 -36.141 11.239 1.00 42.62 323 ASN A N 1
ATOM 2729 C CA . ASN A 1 323 ? -23.390 -35.173 10.192 1.00 42.62 323 ASN A CA 1
ATOM 2730 C C . ASN A 1 323 ? -24.558 -35.693 9.342 1.00 42.62 323 ASN A C 1
ATOM 2732 O O . ASN A 1 323 ? -24.536 -36.855 8.933 1.00 42.62 323 ASN A O 1
ATOM 2736 N N . PHE A 1 324 ? -25.513 -34.823 9.009 1.00 46.66 324 PHE A N 1
ATOM 2737 C CA . PHE A 1 324 ? -26.524 -35.065 7.973 1.00 46.66 324 PHE A CA 1
ATOM 2738 C C . PHE A 1 324 ? -26.325 -34.089 6.800 1.00 46.66 324 PHE A C 1
ATOM 2740 O O . PHE A 1 324 ? -25.804 -32.987 6.991 1.00 46.66 324 PHE A O 1
ATOM 2747 N N . TYR A 1 325 ? -26.716 -34.492 5.584 1.00 43.34 325 TYR A N 1
ATOM 2748 C CA . TYR A 1 325 ? -26.501 -33.718 4.353 1.00 43.34 325 TYR A CA 1
ATOM 2749 C C . TYR A 1 325 ? -27.802 -33.306 3.637 1.00 43.34 325 TYR A C 1
ATOM 2751 O O . TYR A 1 325 ? -28.660 -34.142 3.381 1.00 43.34 325 TYR A O 1
ATOM 2759 N N . ILE A 1 326 ? -27.804 -32.010 3.288 1.00 46.22 326 ILE A N 1
ATOM 2760 C CA . ILE A 1 326 ? -28.394 -31.248 2.164 1.00 46.22 326 ILE A CA 1
ATOM 2761 C C . ILE A 1 326 ? -29.925 -31.241 1.993 1.00 46.22 326 ILE A C 1
ATOM 2763 O O . ILE A 1 326 ? -30.552 -32.236 1.647 1.00 46.22 326 ILE A O 1
ATOM 2767 N N . ILE A 1 327 ? -30.483 -30.032 2.124 1.00 50.47 327 ILE A N 1
ATOM 2768 C CA . ILE A 1 327 ? -31.724 -29.591 1.476 1.00 50.47 327 ILE A CA 1
ATOM 2769 C C . ILE A 1 327 ? -31.301 -28.593 0.387 1.00 50.47 327 ILE A C 1
ATOM 2771 O O . ILE A 1 327 ? -30.631 -27.612 0.722 1.00 50.47 327 ILE A O 1
ATOM 2775 N N . ASP A 1 328 ? -31.681 -28.843 -0.870 1.00 49.28 328 ASP A N 1
ATOM 2776 C CA . ASP A 1 328 ? -31.580 -27.868 -1.972 1.00 49.28 328 ASP A CA 1
ATOM 2777 C C . ASP A 1 328 ? -32.660 -26.767 -1.853 1.00 49.28 328 ASP A C 1
ATOM 2779 O O . ASP A 1 328 ? -33.851 -27.063 -1.589 1.00 49.28 328 ASP A O 1
#

Sequence (328 aa):
MFDNLPTEIILDVFDYLSSNEIIYSFFYLNQRLQNLLIKQQYYINYLQLPISNFNFWQKILSIIGSQIELLIIAHDYLTLSLDYFPNLKSIIITSPYSMIDKQFQLILQNKYFQKLHTLKIKNEIVSERSYNETELDNEQILFKKVFDNENNLQVFEYLPSLTSLRLRKLESLNINFLIRSLKLNLSEFKDIFSLIKYTPNLIYLNIQSEPPCKYFKEDIHHVLSTFKTQFWLDHNWNIGLHQSGRTYIYSLAFQFNELNNFSNFNQVLSNNEQILHDNRRLWSNITSIELVVKNQINLNLFQSIKINMPKLSSIKLIEGPRNFYIID

Radius of gyration: 25.35 Å; chains: 1; bounding box: 64×58×69 Å

Secondary structure (DSSP, 8-state):
-GGGS-HHHHHHHHTTS-HHHHHHHHTTT-HHHHHHHHH-HHHHSEEEPPSS-HHHHHHHHHHHGGG--EEEE-SS---S-GGG-TT--EEEE--SSPEEHHHHHHHHHSTTGGG-SEEEE-S-EE------S----HHHHHHHHHTBTT----EEEE--SS--B-----TT--B-TT--EEEEEES-GGGHHHHHHT-TT--EEEEEEPPP-TT-HHHHHHHHHHHHHHTHHHHT-EEEEEEESEEEEEEESS--SS--B-SSTTEEEES-SHHHHHTTTGGGG--EEEEE-SSPPPHHHHHHHHHH-TT--EEEEEETTEEE----

Foldseek 3Di:
DVVPDDPVVVVVVCVVDALCCLCVVQCPPDPVSVVSPLVPLVSLLEDEDDPDPVVSVVVSLCPRQCSHQEYEDQDQDPPDQNVSNLNHAEYAYNHPAAHELVVVVSCLPDPSQLNHQYYAHQAHHDYPDDPDDPDPDVLNSVCLRQFACSHNYAEYHDHHDPDFREDDPPPDRNGNQNHAEYHGEHADPLCVVVVCVRHVNHNWYKYWYQAPDPPCPPPVVVSVVCCVVPPCVSRVFAWEWDDDNTTIIIRDLHYDPQFPDDPDPQETEHADLVCLQPCLSSQQRHQEYEYEDADDDDPVSVVSNCVSHVNHNFYWYHYPPDTDGDDD

pLDDT: mean 74.33, std 16.4, range [33.84, 97.0]